Protein 4KOA (pdb70)

Secondary structure (DSSP, 8-state):
--EEEEES--HHIIIIIHHHHHHTT-EEEEEE-SSHHHHHHHHHHTT-SEEES-HHHHHT-TT--EEEE-S-GGGHHHHHHHHHHTT-EEEEPSPS-SSHHHHHHHHHHHHHHT--EEE---GGGSHHHHHHHHHHHTTTTSSEEEEEEEEE-B--SS-SSSSS-S------HIIIIIHHHHHHHHHHHTS-EEEEEEEEEESSSSSS--EEEEEEEEEETTS-EEEEEEESB-SS---EEEEEESS-EEEEES-SSSSS--EEEEEETTEEEEPP-----HHHHHHHHHHHHHTTSS--SSBHHHHHHHHHHHHHHHHHHHHSS-EE-----

B-factor: mean 23.45, std 18.65, range [6.14, 100.0]

Sequence (333 aa):
MIRWGLIGASTTIAREWVIGAIRAAGGEEVVSVMSSSSAERGEAYAAENGIAKAVTSVDDLVGDPDVDAVYISTTNELHHGQALAAIRAGKHVLCEKPLAMNLNNDGCEMMVLKACEAGVVLGTNHHLRNAATHRAMREAIAAGRIGRPIAARVFHAVYLPPHLQGWRLDKPEAGGGVILDDITVHDADTLRFVLNDDPIEAVAISHSAGMGKEGLEDGVMGVLRFRRSGVIAQFHDAFTTKFAETGLEVHGTAGSLIGRNVMTQRRPVGTVVLRNEEGESELPLDHRNLYETAIAAFHSAIGGNNGRPSASGEDGVWSLATGLAVVKAAATGGAVEIETGL

CATH classification: 3.40.50.720 (+1 more: 3.30.360.10)

Solvent-accessible surface area: 15075 Å² total; per-residue (Å²): 174,40,82,0,0,0,0,8,25,20,78,32,0,107,100,46,1,7,43,1,0,84,65,33,31,3,61,3,31,0,0,19,4,94,31,46,135,136,0,106,66,24,7,84,132,22,59,10,104,88,33,18,69,44,29,76,85,0,2,44,19,114,80,1,40,0,0,0,0,15,24,93,39,98,88,2,38,41,19,0,38,15,0,10,185,38,41,30,30,0,6,0,18,27,20,1,1,76,62,45,116,32,0,18,51,0,17,106,83,4,97,140,45,65,19,25,12,0,3,3,2,15,1,23,4,7,6,1,0,59,18,0,74,110,4,21,92,78,44,112,0,27,158,30,82,24,1,95,1,69,18,3,40,98,89,47,98,54,86,106,66,223,196,118,44,126,127,77,96,55,52,1,0,1,46,42,12,1,6,18,2,1,0,1,0,30,26,1,18,111,32,28,0,60,46,0,69,11,144,36,112,41,46,63,153,75,144,170,24,64,40,12,10,4,110,8,57,1,116,1,140,81,47,5,89,0,82,5,48,0,2,16,84,46,120,192,48,110,7,3,0,22,0,40,16,72,62,10,20,0,20,1,75,58,4,4,29,61,124,43,53,10,58,0,9,8,123,50,176,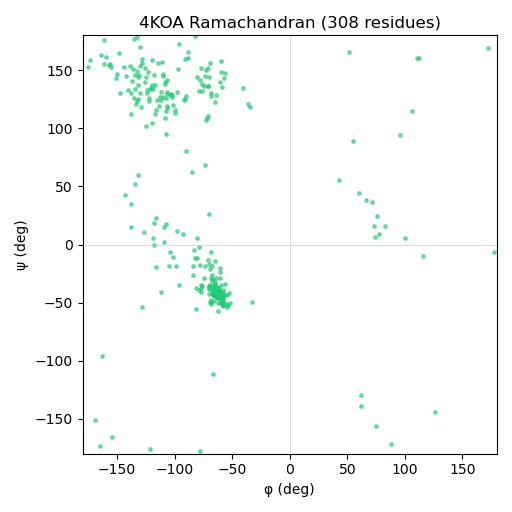161,35,105,67,107,16,129,44,119,75,130,32,1,2,65,18,6,3,48,25,0,22,54,11,44,56,63,108,57,152,11,35,2,8,2,67,18,2,0,32,4,6,4,0,0,56,5,0,49,120,1,22,88,92,69,32,65,19,116,9,117,12,70,113

Foldseek 3Di:
DQEEEEEDLDPCCQVAQQVLCVVLPYYHAEYEDCDPVSQVVSCVVSVHNYYDHDLCCRLQVVRHQAYEYDDAAQCQLVSLVSNLVSLHAYEYEPANHQDQVSLVVSQVSNVVSVHFYFYCLLLLLAQLLVVLLVCVVVCLQPDWAEKEWEAAAADPQADDDPPRDDPRQAEEFLRVPVLSVQLSCCSNNVWAFWKKAKAWDFPPDPDSGHRFKMWIWTQTPVRYIYIYIHGNHDHPDWTWMKIHHPFWIWTWTNRRDQAQDIWIWIQGPVGIDTDDGDTDRSSSSQSNQSVCVRVVHHHGSGGSQSSLRSSQVSVNHVCNNVPVDMDTRDSVD

InterPro domains:
  IPR000683 Gfo/Idh/MocA-like oxidoreductase, N-terminal [PF01408] (2-121)
  IPR036291 NAD(P)-binding domain superfamily [SSF51735] (2-151)
  IPR050984 Gfo/Idh/MocA domain-containing protein [PTHR22604] (2-266)
  IPR055170 GFO/IDH/MocA-like oxidoreductase domain [PF22725] (129-250)

Nearest PDB structures (foldseek):
  4koa-assembly1_A-2  TM=1.003E+00  e=2.540E-76  Sinorhizobium meliloti 1021
  2glx-assembly6_F  TM=9.632E-01  e=2.660E-61  Ensifer adhaerens
  3ezy-assembly1_B  TM=8.419E-01  e=8.986E-30  Thermotoga maritima
  5uib-assembly1_A  TM=8.588E-01  e=1.683E-27  Rhizobium rhizogenes K84
  7d5n-assembly1_A-2  TM=8.167E-01  e=7.844E-22  Azotobacter vinelandii DJ

Structure (mmCIF, N/CA/C/O backbone):
data_4KOA
#
_entry.id   4KOA
#
_cell.length_a   68.895
_cell.length_b   89.672
_cell.length_c   94.487
_cell.angle_alpha   90.00
_cell.angle_beta   90.00
_cell.angle_gamma   90.00
#
_symmetry.space_group_name_H-M   'C 2 2 21'
#
loop_
_entity.id
_entity.type
_entity.pdbx_description
1 polymer '1,5-anhydro-D-fructose reductase'
2 non-polymer 'NADPH DIHYDRO-NICOTINAMIDE-ADENINE-DINUCLEOTIDE PHOSPHATE'
3 water water
#
loop_
_atom_site.group_PDB
_atom_site.id
_atom_site.type_symbol
_atom_site.label_atom_id
_atom_site.label_alt_id
_atom_site.label_comp_id
_atom_site.label_asym_id
_atom_site.label_entity_id
_atom_site.label_seq_id
_atom_site.pdbx_PDB_ins_code
_atom_site.Cartn_x
_atom_site.Cartn_y
_atom_site.Cartn_z
_atom_site.occupancy
_atom_site.B_iso_or_equiv
_atom_site.auth_seq_id
_atom_site.auth_comp_id
_atom_site.auth_asym_id
_atom_site.auth_atom_id
_atom_site.pdbx_PDB_model_num
ATOM 1 N N . MET A 1 1 ? 29.287 35.553 -28.480 1.00 25.63 1 MET A N 1
ATOM 2 C CA . MET A 1 1 ? 29.077 34.613 -27.332 1.00 20.90 1 MET A CA 1
ATOM 3 C C . MET A 1 1 ? 27.567 34.522 -27.008 1.00 17.52 1 MET A C 1
ATOM 4 O O . MET A 1 1 ? 26.831 35.495 -27.139 1.00 14.88 1 MET A O 1
ATOM 9 N N . ILE A 1 2 ? 27.134 33.360 -26.558 1.00 14.03 2 ILE A N 1
ATOM 10 C CA . ILE A 1 2 ? 25.849 33.237 -25.888 1.00 13.60 2 ILE A CA 1
ATOM 11 C C . ILE A 1 2 ? 25.902 33.935 -24.559 1.00 12.66 2 ILE A C 1
ATOM 12 O O . ILE A 1 2 ? 26.773 33.680 -23.750 1.00 11.63 2 ILE A O 1
ATOM 17 N N . ARG A 1 3 ? 24.931 34.820 -24.336 1.00 11.52 3 ARG A N 1
ATOM 18 C CA . ARG A 1 3 ? 24.882 35.696 -23.181 1.00 11.41 3 ARG A CA 1
ATOM 19 C C . ARG A 1 3 ? 23.764 35.250 -22.288 1.00 11.71 3 ARG A C 1
ATOM 20 O O . ARG A 1 3 ? 22.616 35.072 -22.747 1.00 10.86 3 ARG A O 1
ATOM 28 N N . TRP A 1 4 ? 24.101 35.025 -21.031 1.00 11.23 4 TRP A N 1
ATOM 29 C CA . TRP A 1 4 ? 23.157 34.499 -20.055 1.00 11.72 4 TRP A CA 1
ATOM 30 C C . TRP A 1 4 ? 22.731 35.574 -19.079 1.00 12.80 4 TRP A C 1
ATOM 31 O O . TRP A 1 4 ? 23.543 36.392 -18.615 1.00 13.08 4 TRP A O 1
ATOM 42 N N . GLY A 1 5 ? 21.478 35.515 -18.739 1.00 13.24 5 GLY A N 1
ATOM 43 C CA . GLY A 1 5 ? 20.947 36.209 -17.616 1.00 13.67 5 GLY A CA 1
ATOM 44 C C . GLY A 1 5 ? 20.596 35.248 -16.503 1.00 14.53 5 GLY A C 1
ATOM 45 O O . GLY A 1 5 ? 20.035 34.178 -16.726 1.00 14.27 5 GLY A O 1
ATOM 46 N N . LEU A 1 6 ? 20.922 35.658 -15.278 1.00 14.02 6 LEU A N 1
ATOM 47 C CA . LEU A 1 6 ? 20.635 34.853 -14.110 1.00 16.17 6 LEU A CA 1
ATOM 48 C C . LEU A 1 6 ? 19.360 35.297 -13.435 1.00 16.26 6 LEU A C 1
ATOM 49 O O . LEU A 1 6 ? 19.177 36.490 -13.191 1.00 16.42 6 LEU A O 1
ATOM 54 N N . ILE A 1 7 ? 18.474 34.354 -13.121 1.00 15.03 7 ILE A N 1
ATOM 55 C CA . ILE A 1 7 ? 17.356 34.611 -12.271 1.00 14.27 7 ILE A CA 1
ATOM 56 C C . ILE A 1 7 ? 17.693 33.873 -10.950 1.00 14.85 7 ILE A C 1
ATOM 57 O O . ILE A 1 7 ? 17.737 32.649 -10.899 1.00 14.57 7 ILE A O 1
ATOM 62 N N . GLY A 1 8 ? 17.983 34.664 -9.926 1.00 13.90 8 GLY A N 1
ATOM 63 C CA . GLY A 1 8 ? 18.444 34.185 -8.618 1.00 14.91 8 GLY A CA 1
ATOM 64 C C . GLY A 1 8 ? 19.907 34.447 -8.417 1.00 14.65 8 GLY A C 1
ATOM 65 O O . GLY A 1 8 ? 20.726 33.909 -9.101 1.00 14.83 8 GLY A O 1
ATOM 66 N N . ALA A 1 9 ? 20.241 35.297 -7.462 1.00 15.76 9 ALA A N 1
ATOM 67 C CA . ALA A 1 9 ? 21.627 35.592 -7.136 1.00 16.42 9 ALA A CA 1
ATOM 68 C C . ALA A 1 9 ? 22.027 34.582 -6.055 1.00 17.44 9 ALA A C 1
ATOM 69 O O . A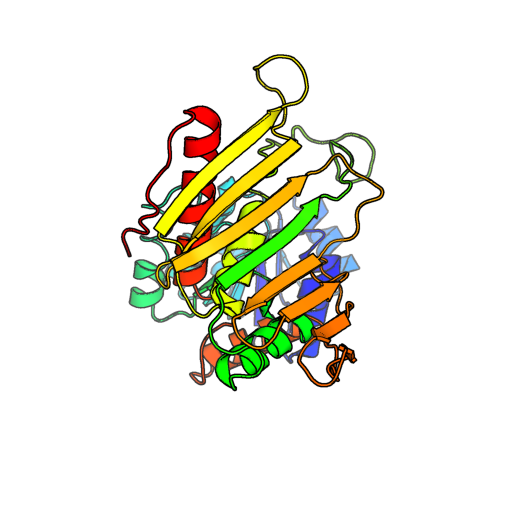LA A 1 9 ? 22.062 34.878 -4.840 1.00 17.46 9 ALA A O 1
ATOM 71 N N . SER A 1 10 ? 22.334 33.394 -6.519 1.00 17.58 10 SER A N 1
ATOM 72 C CA . SER A 1 10 ? 22.413 32.194 -5.670 1.00 17.62 10 SER A CA 1
ATOM 73 C C . SER A 1 10 ? 23.812 31.733 -5.379 1.00 18.67 10 SER A C 1
ATOM 74 O O . SER A 1 10 ? 24.756 32.125 -6.050 1.00 17.00 10 SER A O 1
ATOM 77 N N A THR A 1 11 ? 23.977 30.868 -4.372 0.26 18.60 11 THR A N 1
ATOM 78 N N B THR A 1 11 ? 23.925 30.868 -4.364 0.74 17.64 11 THR A N 1
ATOM 79 C CA A THR A 1 11 ? 25.302 30.300 -4.093 0.26 18.56 11 THR A CA 1
ATOM 80 C CA B THR A 1 11 ? 25.160 30.173 -4.023 0.74 16.72 11 THR A CA 1
ATOM 81 C C A THR A 1 11 ? 25.685 29.248 -5.137 0.26 17.69 11 THR A C 1
ATOM 82 C C B THR A 1 11 ? 25.635 29.283 -5.144 0.74 16.63 11 THR A C 1
ATOM 83 O O A THR A 1 11 ? 26.866 29.099 -5.436 0.26 17.57 11 THR A O 1
ATOM 84 O O B THR A 1 11 ? 26.803 29.266 -5.503 0.74 16.20 11 THR A O 1
ATOM 91 N N . ILE A 1 12 ? 24.724 28.533 -5.729 1.00 16.21 12 ILE A N 1
ATOM 92 C CA . ILE A 1 12 ? 25.099 27.613 -6.784 1.00 16.70 12 ILE A CA 1
ATOM 93 C C . ILE A 1 12 ? 25.605 28.378 -8.049 1.00 15.94 12 ILE A C 1
ATOM 94 O O . ILE A 1 12 ? 26.603 27.960 -8.681 1.00 13.95 12 ILE A O 1
ATOM 99 N N . ALA A 1 13 ? 24.965 29.489 -8.405 1.00 16.21 13 ALA A N 1
ATOM 100 C CA . ALA A 1 13 ? 25.468 30.294 -9.553 1.00 17.17 13 ALA A CA 1
ATOM 101 C C . ALA A 1 13 ? 26.849 30.833 -9.262 1.00 17.14 13 ALA A C 1
ATOM 102 O O . ALA A 1 13 ? 27.693 30.869 -10.141 1.00 16.38 13 ALA A O 1
ATOM 104 N N . ARG A 1 14 ? 27.098 31.269 -8.005 1.00 19.40 14 ARG A N 1
ATOM 105 C CA . ARG A 1 14 ? 28.411 31.776 -7.618 1.00 19.14 14 ARG A CA 1
ATOM 106 C C . ARG A 1 14 ? 29.458 30.685 -7.584 1.00 19.86 14 ARG A C 1
ATOM 107 O O . ARG A 1 14 ? 30.496 30.847 -8.150 1.00 19.54 14 ARG A O 1
ATOM 115 N N . GLU A 1 15 ? 29.178 29.565 -6.923 1.00 19.19 15 GLU A N 1
ATOM 116 C CA . GLU A 1 15 ? 30.150 28.493 -6.743 1.00 19.07 15 GLU A CA 1
ATOM 117 C C . GLU A 1 15 ? 30.451 27.755 -8.027 1.00 18.12 15 GLU A C 1
ATOM 118 O O . GLU A 1 15 ? 31.561 27.326 -8.227 1.00 19.56 15 GLU A O 1
ATOM 124 N N . TRP A 1 16 ? 29.439 27.580 -8.881 1.00 16.07 16 TRP A N 1
ATOM 125 C CA . TRP A 1 16 ? 29.554 26.689 -10.029 1.00 14.19 16 TRP A CA 1
ATOM 126 C C . TRP A 1 16 ? 29.167 27.277 -11.369 1.00 14.48 16 TRP A C 1
ATOM 127 O O . TRP A 1 16 ? 29.898 27.134 -12.343 1.00 14.24 16 TRP A O 1
ATOM 138 N N . VAL A 1 17 ? 27.966 27.832 -11.476 1.00 15.48 17 VAL A N 1
ATOM 139 C CA . VAL A 1 17 ? 27.423 28.074 -12.834 1.00 14.05 17 VAL A CA 1
ATOM 140 C C . VAL A 1 17 ? 27.983 29.266 -13.594 1.00 14.14 17 VAL A C 1
ATOM 141 O O . VAL A 1 17 ? 28.210 29.169 -14.793 1.00 14.30 17 VAL A O 1
ATOM 145 N N . ILE A 1 18 ? 28.201 30.393 -12.926 1.00 15.62 18 ILE A N 1
ATOM 146 C CA . ILE A 1 18 ? 28.906 31.549 -13.578 1.00 16.45 18 ILE A CA 1
ATOM 147 C C . ILE A 1 18 ? 30.234 31.166 -14.218 1.00 16.12 18 ILE A C 1
ATOM 148 O O . ILE A 1 18 ? 30.481 31.486 -15.386 1.00 14.85 18 ILE A O 1
ATOM 153 N N . GLY A 1 19 ? 31.099 30.483 -13.475 1.00 15.86 19 GLY A N 1
ATOM 154 C CA . GLY A 1 19 ? 32.383 30.086 -14.016 1.00 14.83 19 GLY A CA 1
ATOM 155 C C . GLY A 1 19 ? 32.222 29.077 -15.161 1.00 15.42 19 GLY A C 1
ATOM 156 O O . GLY A 1 19 ? 32.925 29.114 -16.151 1.00 15.60 19 GLY A O 1
ATOM 157 N N . ALA A 1 20 ? 31.234 28.192 -15.031 1.00 15.65 20 ALA A N 1
ATOM 158 C CA . ALA A 1 20 ? 30.982 27.208 -16.041 1.00 14.53 20 ALA A CA 1
ATOM 159 C C . ALA A 1 20 ? 30.529 27.843 -17.336 1.00 13.38 20 ALA A C 1
ATOM 160 O O . ALA A 1 20 ? 31.012 27.500 -18.433 1.00 12.76 20 ALA A O 1
ATOM 162 N N . ILE A 1 21 ? 29.638 28.822 -17.232 1.00 13.81 21 ILE A N 1
ATOM 163 C CA . ILE A 1 21 ? 29.188 29.532 -18.415 1.00 13.04 21 ILE A CA 1
ATOM 164 C C . ILE A 1 21 ? 30.381 30.166 -19.143 1.00 14.91 21 ILE A C 1
ATOM 165 O O . ILE A 1 21 ? 30.506 30.007 -20.347 1.00 14.72 21 ILE A O 1
ATOM 170 N N . ARG A 1 22 ? 31.234 30.876 -18.394 1.00 14.91 22 ARG A N 1
ATOM 171 C CA . ARG A 1 22 ? 32.401 31.517 -18.979 1.00 16.85 22 ARG A CA 1
ATOM 172 C C . ARG A 1 22 ? 33.398 30.499 -19.547 1.00 15.57 22 ARG A C 1
ATOM 173 O O . ARG A 1 22 ? 33.920 30.719 -20.643 1.00 15.60 22 ARG A O 1
ATOM 181 N N . ALA A 1 23 ? 33.621 29.384 -18.822 1.00 16.86 23 ALA A N 1
ATOM 182 C CA . ALA A 1 23 ? 34.533 28.332 -19.306 1.00 16.39 23 ALA A CA 1
ATOM 183 C C . ALA A 1 23 ? 34.058 27.785 -20.630 1.00 16.05 23 ALA A C 1
ATOM 184 O O . ALA A 1 23 ? 34.879 27.445 -21.501 1.00 15.24 23 ALA A O 1
ATOM 186 N N . ALA A 1 24 ? 32.737 27.706 -20.812 1.00 16.86 24 ALA A N 1
ATOM 187 C CA . ALA A 1 24 ? 32.161 27.086 -22.026 1.00 15.77 24 ALA A CA 1
ATOM 188 C C . ALA A 1 24 ? 31.897 28.125 -23.106 1.00 17.20 24 ALA A C 1
ATOM 189 O O . ALA A 1 24 ? 31.203 27.854 -24.106 1.00 16.43 24 ALA A O 1
ATOM 191 N N . GLY A 1 25 ? 32.384 29.349 -22.882 1.00 17.35 25 GLY A N 1
ATOM 192 C CA . GLY A 1 25 ? 32.478 30.311 -23.974 1.00 17.20 25 GLY A CA 1
ATOM 193 C C . GLY A 1 25 ? 31.364 31.309 -23.989 1.00 18.50 25 GLY A C 1
ATOM 194 O O . GLY A 1 25 ? 31.269 32.105 -24.916 1.00 17.90 25 GLY A O 1
ATOM 195 N N . GLY A 1 26 ? 30.511 31.273 -22.955 1.00 17.05 26 GLY A N 1
ATOM 196 C CA . GLY A 1 26 ? 29.405 32.205 -22.867 1.00 16.01 26 GLY A CA 1
ATOM 197 C C . GLY A 1 26 ? 29.815 33.339 -21.959 1.00 15.18 26 GLY A C 1
ATOM 198 O O . GLY A 1 26 ? 30.950 33.415 -21.552 1.00 15.03 26 GLY A O 1
ATOM 199 N N A GLU A 1 27 ? 28.877 34.191 -21.610 0.57 14.31 27 GLU A N 1
ATOM 200 N N B GLU A 1 27 ? 28.832 34.168 -21.635 0.43 14.74 27 GLU A N 1
ATOM 201 C CA A GLU A 1 27 ? 29.132 35.325 -20.734 0.57 14.60 27 GLU A CA 1
ATOM 202 C CA B GLU A 1 27 ? 28.954 35.428 -20.904 0.43 15.11 27 GLU A CA 1
ATOM 203 C C A GLU A 1 27 ? 27.850 35.564 -19.976 0.57 15.11 27 GLU A C 1
ATOM 204 C C B GLU A 1 27 ? 27.808 35.406 -19.909 0.43 15.37 27 GLU A C 1
ATOM 205 O O A GLU A 1 27 ? 26.761 35.341 -20.500 0.57 13.78 27 GLU A O 1
ATOM 206 O O B GLU A 1 27 ? 26.755 34.819 -20.194 0.43 14.16 27 GLU A O 1
ATOM 217 N N . VAL A 1 28 ? 27.986 36.016 -18.746 1.00 16.43 28 VAL A N 1
ATOM 218 C CA . VAL A 1 28 ? 26.868 36.292 -17.881 1.00 15.12 28 VAL A CA 1
ATOM 219 C C . VAL A 1 28 ? 26.755 37.796 -17.844 1.00 15.19 28 VAL A C 1
ATOM 220 O O . VAL A 1 28 ? 27.651 38.482 -17.321 1.00 14.94 28 VAL A O 1
ATOM 224 N N . VAL A 1 29 ? 25.661 38.314 -18.372 1.00 14.74 29 VAL A N 1
ATOM 225 C CA . VAL A 1 29 ? 25.541 39.754 -18.619 1.00 14.90 29 VAL A CA 1
ATOM 226 C C . VAL A 1 29 ? 24.651 40.467 -17.631 1.00 14.57 29 VAL A C 1
ATOM 227 O O . VAL A 1 29 ? 24.739 41.699 -17.466 1.00 14.93 29 VAL A O 1
ATOM 231 N N . SER A 1 30 ? 23.811 39.721 -16.925 1.00 14.38 30 SER A N 1
ATOM 232 C CA . SER A 1 30 ? 22.863 40.332 -16.022 1.00 14.70 30 SER A CA 1
ATOM 233 C C . SER A 1 30 ? 22.444 39.331 -14.967 1.00 15.98 30 SER A C 1
ATOM 234 O O . SER A 1 30 ? 22.482 38.107 -15.181 1.00 14.41 30 SER A O 1
ATOM 237 N N . VAL A 1 31 ? 22.032 39.874 -13.828 1.00 16.29 31 VAL A N 1
ATOM 238 C CA . VAL A 1 31 ? 21.479 39.062 -12.701 1.00 15.81 31 VAL A CA 1
ATOM 239 C C . VAL A 1 31 ? 20.280 39.757 -12.127 1.00 16.36 31 VAL A C 1
ATOM 240 O O . VAL A 1 31 ? 20.311 40.991 -11.839 1.00 16.28 31 VAL A O 1
ATOM 244 N N . MET A 1 32 ? 19.210 38.986 -11.986 1.00 16.49 32 MET A N 1
ATOM 245 C CA . MET A 1 32 ? 17.986 39.414 -11.325 1.00 18.27 32 MET A CA 1
ATOM 246 C C . MET A 1 32 ? 17.917 38.823 -9.907 1.00 21.35 32 MET A C 1
ATOM 247 O O . MET A 1 32 ? 18.157 37.610 -9.658 1.00 17.35 32 MET A O 1
ATOM 252 N N . SER A 1 33 ? 17.679 39.740 -8.961 1.00 22.48 33 SER A N 1
ATOM 253 C CA . SER A 1 33 ? 17.499 39.427 -7.554 1.00 22.97 33 SER A CA 1
ATOM 254 C C . SER A 1 33 ? 16.296 40.196 -7.115 1.00 25.49 33 SER A C 1
ATOM 255 O O . SER A 1 33 ? 16.084 41.322 -7.605 1.00 23.35 33 SER A O 1
ATOM 258 N N A SER A 1 34 ? 15.468 39.623 -6.225 0.60 26.42 34 SER A N 1
ATOM 259 N N B SER A 1 34 ? 15.514 39.623 -6.197 0.40 26.50 34 SER A N 1
ATOM 260 C CA A SER A 1 34 ? 14.327 40.359 -5.661 0.60 28.31 34 SER A CA 1
ATOM 261 C CA B SER A 1 34 ? 14.354 40.308 -5.655 0.40 28.29 34 SER A CA 1
ATOM 262 C C A SER A 1 34 ? 14.797 41.592 -4.899 0.60 28.64 34 SER A C 1
ATOM 263 C C B SER A 1 34 ? 14.758 41.498 -4.789 0.40 28.53 34 SER A C 1
ATOM 264 O O A SER A 1 34 ? 14.039 42.538 -4.724 0.60 31.84 34 SER A O 1
ATOM 265 O O B SER A 1 34 ? 13.906 42.301 -4.421 0.40 29.96 34 SER A O 1
ATOM 270 N N . SER A 1 35 ? 16.038 41.592 -4.439 1.00 28.15 35 SER A N 1
ATOM 271 C CA . SER A 1 35 ? 16.570 42.741 -3.704 1.00 31.48 35 SER A CA 1
ATOM 272 C C . SER A 1 35 ? 17.578 43.545 -4.539 1.00 29.60 35 SER A C 1
ATOM 273 O O . SER A 1 35 ? 18.559 42.997 -5.016 1.00 26.18 35 SER A O 1
ATOM 276 N N . ALA A 1 36 ? 17.376 44.855 -4.672 1.00 29.48 36 ALA A N 1
ATOM 277 C CA . ALA A 1 36 ? 18.328 45.703 -5.389 1.00 28.62 36 ALA A CA 1
ATOM 278 C C . ALA A 1 36 ? 19.694 45.660 -4.804 1.00 30.99 36 ALA A C 1
ATOM 279 O O . ALA A 1 36 ? 20.692 45.601 -5.527 1.00 27.71 36 ALA A O 1
ATOM 281 N N . GLU A 1 37 ? 19.767 45.703 -3.474 1.00 29.51 37 GLU A N 1
ATOM 282 C CA . GLU A 1 37 ? 21.058 45.743 -2.810 1.00 30.82 37 GLU A CA 1
ATOM 283 C C . GLU A 1 37 ? 21.810 44.439 -2.984 1.00 27.40 37 GLU A C 1
ATOM 284 O O . GLU A 1 37 ? 22.997 44.429 -3.288 1.00 25.76 37 GLU A O 1
ATOM 290 N N . ARG A 1 38 ? 21.132 43.323 -2.739 1.00 27.93 38 ARG A N 1
ATOM 291 C CA . ARG A 1 38 ? 21.765 42.011 -2.916 1.00 29.19 38 ARG A CA 1
ATOM 292 C C . ARG A 1 38 ? 22.246 41.839 -4.379 1.00 24.39 38 ARG A C 1
ATOM 293 O O . ARG A 1 38 ? 23.395 41.460 -4.628 1.00 24.51 38 ARG A O 1
ATOM 301 N N . GLY A 1 39 ? 21.369 42.129 -5.327 1.00 25.79 39 GLY A N 1
ATOM 302 C CA . GLY A 1 39 ? 21.734 41.996 -6.780 1.00 26.64 39 GLY A CA 1
ATOM 303 C C . GLY A 1 39 ? 22.929 42.831 -7.218 1.00 26.41 39 GLY A C 1
ATOM 304 O O . GLY A 1 39 ? 23.856 42.332 -7.868 1.00 25.08 39 GLY A O 1
ATOM 305 N N . GLU A 1 40 ? 22.966 44.122 -6.828 1.00 29.38 40 GLU A N 1
ATOM 306 C CA . GLU A 1 40 ? 24.179 44.941 -7.080 1.00 26.60 40 GLU A CA 1
ATOM 307 C C . GLU A 1 40 ? 25.444 44.399 -6.451 1.00 25.48 40 GLU A C 1
ATOM 308 O O . GLU A 1 40 ? 26.469 44.293 -7.108 1.00 26.61 40 GLU A O 1
ATOM 314 N N . ALA A 1 41 ? 25.413 44.079 -5.160 1.00 24.84 41 ALA A N 1
ATOM 315 C CA . ALA A 1 41 ? 26.571 43.539 -4.492 1.00 24.72 41 ALA A CA 1
ATOM 316 C C . ALA A 1 41 ? 27.025 42.251 -5.179 1.00 21.49 41 ALA A C 1
ATOM 317 O O . ALA A 1 41 ? 28.221 41.989 -5.404 1.00 19.42 41 ALA A O 1
ATOM 319 N N . TYR A 1 42 ? 26.046 41.418 -5.511 1.00 21.99 42 TYR A N 1
ATOM 320 C CA . TYR A 1 42 ? 26.365 40.125 -6.181 1.00 22.04 42 TYR A CA 1
ATOM 321 C C . TYR A 1 42 ? 26.937 40.353 -7.550 1.00 20.17 42 TYR A C 1
ATOM 322 O O . TYR A 1 42 ? 27.947 39.735 -7.928 1.00 23.33 42 TYR A O 1
ATOM 331 N N . ALA A 1 43 ? 26.343 41.277 -8.297 1.00 23.58 43 ALA A N 1
ATOM 332 C CA . ALA A 1 43 ? 26.920 41.635 -9.617 1.00 23.22 43 ALA A CA 1
ATOM 333 C C . ALA A 1 43 ? 28.390 42.105 -9.513 1.00 24.99 43 ALA A C 1
ATOM 334 O O . ALA A 1 43 ? 29.281 41.578 -10.217 1.00 22.54 43 ALA A O 1
ATOM 336 N N . ALA A 1 44 ? 28.660 43.062 -8.610 1.00 25.83 44 ALA A N 1
ATOM 337 C CA . ALA A 1 44 ? 30.068 43.510 -8.409 1.00 25.41 44 ALA A CA 1
ATOM 338 C C . ALA A 1 44 ? 30.927 42.348 -7.990 1.00 23.15 44 ALA A C 1
ATOM 339 O O . ALA A 1 44 ? 31.974 42.172 -8.514 1.00 25.07 44 ALA A O 1
ATOM 341 N N . GLU A 1 45 ? 30.500 41.505 -7.062 1.00 25.76 45 GLU A N 1
ATOM 342 C CA . GLU A 1 45 ? 31.439 40.472 -6.575 1.00 27.82 45 GLU A CA 1
ATOM 343 C C . GLU A 1 45 ? 31.765 39.426 -7.654 1.00 24.98 45 GLU A C 1
ATOM 344 O O . GLU A 1 45 ? 32.850 38.882 -7.707 1.00 28.59 45 GLU A O 1
ATOM 350 N N . ASN A 1 46 ? 30.836 39.192 -8.555 1.00 27.17 46 ASN A N 1
ATOM 351 C CA . ASN A 1 46 ? 31.001 38.124 -9.556 1.00 24.58 46 ASN A CA 1
ATOM 352 C C . ASN A 1 46 ? 31.242 38.618 -10.977 1.00 24.70 46 ASN A C 1
ATOM 353 O O . ASN A 1 46 ? 31.104 37.841 -11.955 1.00 22.95 46 ASN A O 1
ATOM 358 N N . GLY A 1 47 ? 31.584 39.896 -11.099 1.00 24.17 47 GLY A N 1
ATOM 359 C CA . GLY A 1 47 ? 31.991 40.462 -12.394 1.00 22.80 47 GLY A CA 1
ATOM 360 C C . GLY A 1 47 ? 30.859 40.498 -13.423 1.00 21.26 47 GLY A C 1
ATOM 361 O O . GLY A 1 47 ? 31.081 40.254 -14.588 1.00 19.12 47 GLY A O 1
ATOM 362 N N . ILE A 1 48 ? 29.651 40.795 -13.000 1.00 20.54 48 ILE A N 1
ATOM 363 C CA . ILE A 1 48 ? 28.473 40.835 -13.920 1.00 20.03 48 ILE A CA 1
ATOM 364 C C . ILE A 1 48 ? 28.107 42.302 -14.145 1.00 22.25 48 ILE A C 1
ATOM 365 O O . ILE A 1 48 ? 27.970 43.058 -13.154 1.00 20.55 48 ILE A O 1
ATOM 370 N N . ALA A 1 49 ? 27.931 42.694 -15.413 1.00 22.00 49 ALA A N 1
ATOM 371 C CA . ALA A 1 49 ? 27.783 44.122 -15.762 1.00 22.54 49 ALA A CA 1
ATOM 372 C C . ALA A 1 49 ? 26.504 44.764 -15.219 1.00 23.64 49 ALA A C 1
ATOM 373 O O . ALA A 1 49 ? 26.459 45.967 -14.928 1.00 20.97 49 ALA A O 1
ATOM 375 N N . LYS A 1 50 ? 25.449 43.972 -15.069 1.00 21.74 50 LYS A N 1
ATOM 376 C CA . LYS A 1 50 ? 24.164 44.518 -14.731 1.00 22.67 50 LYS A CA 1
ATOM 377 C C . LYS A 1 50 ? 23.378 43.749 -13.673 1.00 23.58 50 LYS A C 1
ATOM 378 O O . LYS A 1 50 ? 23.376 42.521 -13.689 1.00 18.89 50 LYS A O 1
ATOM 384 N N . ALA A 1 51 ? 22.699 44.485 -12.771 1.00 21.30 51 ALA A N 1
ATOM 385 C CA . ALA A 1 51 ? 21.789 43.882 -11.830 1.00 22.75 51 ALA A CA 1
ATOM 386 C C . ALA A 1 51 ? 20.415 44.473 -12.075 1.00 23.22 51 ALA A C 1
ATOM 387 O O . ALA A 1 51 ? 20.288 45.676 -12.317 1.00 25.07 51 ALA A O 1
ATOM 389 N N . VAL A 1 52 ? 19.383 43.628 -12.053 1.00 21.89 52 VAL A N 1
ATOM 390 C CA . VAL A 1 52 ? 18.010 44.077 -12.073 1.00 20.37 52 VAL A CA 1
ATOM 391 C C . VAL A 1 52 ? 17.157 43.445 -10.988 1.00 20.99 52 VAL A C 1
ATOM 392 O O . VAL A 1 52 ? 17.560 42.514 -10.308 1.00 18.70 52 VAL A O 1
ATOM 396 N N . THR A 1 53 ? 15.957 43.964 -10.812 1.00 24.17 53 THR A N 1
ATOM 397 C CA . THR A 1 53 ? 15.085 43.464 -9.761 1.00 27.22 53 THR A CA 1
ATOM 398 C C . THR A 1 53 ? 13.727 43.063 -10.274 1.00 27.75 53 THR A C 1
ATOM 399 O O . THR A 1 53 ? 12.842 42.798 -9.459 1.00 27.68 53 THR A O 1
ATOM 403 N N . SER A 1 54 ? 13.556 42.991 -11.603 1.00 23.14 54 SER A N 1
ATOM 404 C CA . SER A 1 54 ? 12.371 42.388 -12.152 1.00 21.10 54 SER A CA 1
ATOM 405 C C . SER A 1 54 ? 12.726 41.260 -13.129 1.00 23.16 54 SER A C 1
ATOM 406 O O . SER A 1 54 ? 13.684 41.349 -13.878 1.00 19.53 54 SER A O 1
ATOM 409 N N . VAL A 1 55 ? 11.918 40.208 -13.131 1.00 21.59 55 VAL A N 1
ATOM 410 C CA . VAL A 1 55 ? 12.094 39.076 -14.029 1.00 21.07 55 VAL A CA 1
ATOM 411 C C . VAL A 1 55 ? 11.957 39.564 -15.441 1.00 23.07 55 VAL A C 1
ATOM 412 O O . VAL A 1 55 ? 12.742 39.199 -16.286 1.00 19.69 55 VAL A O 1
ATOM 416 N N . ASP A 1 56 ? 10.986 40.440 -15.700 1.00 25.15 56 ASP A N 1
ATOM 417 C CA . ASP A 1 56 ? 10.838 40.926 -17.065 1.00 27.90 56 ASP A CA 1
ATOM 418 C C . ASP A 1 56 ? 12.013 41.754 -17.581 1.00 25.83 56 ASP A C 1
ATOM 419 O O . ASP A 1 56 ? 12.311 41.694 -18.746 1.00 28.05 56 ASP A O 1
ATOM 424 N N . ASP A 1 57 ? 12.681 42.527 -16.739 1.00 25.54 57 ASP A N 1
ATOM 425 C CA . ASP A 1 57 ? 13.879 43.221 -17.158 1.00 25.81 57 ASP A CA 1
ATOM 426 C C . ASP A 1 57 ? 15.039 42.265 -17.415 1.00 23.91 57 ASP A C 1
ATOM 427 O O . ASP A 1 57 ? 16.005 42.642 -18.070 1.00 24.33 57 ASP A O 1
ATOM 432 N N . LEU A 1 58 ? 14.983 41.071 -16.841 1.00 18.61 58 LEU A N 1
ATOM 433 C CA . LEU A 1 58 ? 15.989 40.073 -17.122 1.00 16.77 58 LEU A CA 1
ATOM 434 C C . LEU A 1 58 ? 15.701 39.343 -18.418 1.00 15.83 58 LEU A C 1
ATOM 435 O O . LEU A 1 58 ? 16.539 39.354 -19.328 1.00 15.88 58 LEU A O 1
ATOM 440 N N . VAL A 1 59 ? 14.512 38.757 -18.540 1.00 15.57 59 VAL A N 1
ATOM 441 C CA . VAL A 1 59 ? 14.233 37.910 -19.654 1.00 14.88 59 VAL A CA 1
ATOM 442 C C . VAL A 1 59 ? 14.017 38.750 -20.911 1.00 16.08 59 VAL A C 1
ATOM 443 O O . VAL A 1 59 ? 14.273 38.285 -21.984 1.00 14.53 59 VAL A O 1
ATOM 447 N N . GLY A 1 60 ? 13.524 39.991 -20.737 1.00 16.22 60 GLY A N 1
ATOM 448 C CA . GLY A 1 60 ? 13.253 40.925 -21.845 1.00 15.91 60 GLY A CA 1
ATOM 449 C C . GLY A 1 60 ? 14.445 41.712 -22.328 1.00 15.40 60 GLY A C 1
ATOM 450 O O . GLY A 1 60 ? 14.364 42.423 -23.347 1.00 17.53 60 GLY A O 1
ATOM 451 N N . ASP A 1 61 ? 15.563 41.577 -21.670 1.00 13.81 61 ASP A N 1
ATOM 452 C CA . ASP A 1 61 ? 16.776 42.331 -22.084 1.00 12.91 61 ASP A CA 1
ATOM 453 C C . ASP A 1 61 ? 17.150 41.790 -23.469 1.00 11.90 61 ASP A C 1
ATOM 454 O O . ASP A 1 61 ? 17.326 40.600 -23.632 1.00 9.74 61 ASP A O 1
ATOM 459 N N . PRO A 1 62 ? 17.228 42.672 -24.504 1.00 13.10 62 PRO A N 1
ATOM 460 C CA . PRO A 1 62 ? 17.604 42.166 -25.815 1.00 13.75 62 PRO A CA 1
ATOM 461 C C . PRO A 1 62 ? 18.968 41.521 -25.859 1.00 14.99 62 PRO A C 1
ATOM 462 O O . PRO A 1 62 ? 19.253 40.739 -26.776 1.00 16.31 62 PRO A O 1
ATOM 466 N N . ASP A 1 63 ? 19.839 41.809 -24.907 1.00 14.90 63 ASP A N 1
ATOM 467 C CA . ASP A 1 63 ? 21.158 41.213 -25.018 1.00 16.58 63 ASP A CA 1
ATOM 468 C C . ASP A 1 63 ? 21.320 39.939 -24.143 1.00 16.77 63 ASP A C 1
ATOM 469 O O . ASP A 1 63 ? 22.417 39.461 -23.974 1.00 17.04 63 ASP A O 1
ATOM 474 N N . VAL A 1 64 ? 20.211 39.406 -23.610 1.00 15.79 64 VAL A N 1
ATOM 475 C CA . VAL A 1 64 ? 20.250 38.060 -22.983 1.00 15.25 64 VAL A CA 1
ATOM 476 C C . VAL A 1 64 ? 19.649 37.027 -23.924 1.00 13.56 64 VAL A C 1
ATOM 477 O O . VAL A 1 64 ? 18.569 37.220 -24.456 1.00 13.19 64 VAL A O 1
ATOM 481 N N . ASP A 1 65 ? 20.421 35.966 -24.163 1.00 12.15 65 ASP A N 1
ATOM 482 C CA . ASP A 1 65 ? 20.063 34.883 -25.097 1.00 12.30 65 ASP A CA 1
ATOM 483 C C . ASP A 1 65 ? 19.417 33.709 -24.357 1.00 12.34 65 ASP A C 1
ATOM 484 O O . ASP A 1 65 ? 18.521 33.031 -24.893 1.00 10.74 65 ASP A O 1
ATOM 489 N N . ALA A 1 66 ? 19.901 33.487 -23.131 1.00 11.71 66 ALA A N 1
ATOM 490 C CA . ALA A 1 66 ? 19.537 32.321 -22.317 1.00 11.15 66 ALA A CA 1
ATOM 491 C C . ALA A 1 66 ? 19.453 32.728 -20.838 1.00 11.49 66 ALA A C 1
ATOM 492 O O . ALA A 1 66 ? 20.116 33.709 -20.370 1.00 11.19 66 ALA A O 1
ATOM 494 N N . VAL A 1 67 ? 18.628 31.998 -20.104 1.00 11.70 67 VAL A N 1
ATOM 495 C CA . VAL A 1 67 ? 18.371 32.270 -18.725 1.00 12.85 67 VAL A CA 1
ATOM 496 C C . VAL A 1 67 ? 18.670 31.065 -17.817 1.00 12.81 67 VAL A C 1
ATOM 497 O O . VAL A 1 67 ? 18.258 29.946 -18.098 1.00 14.27 67 VAL A O 1
ATOM 501 N N . TYR A 1 68 ? 19.386 31.293 -16.715 1.00 12.86 68 TYR A N 1
ATOM 502 C CA . TYR A 1 68 ? 19.631 30.219 -15.737 1.00 11.70 68 TYR A CA 1
ATOM 503 C C . TYR A 1 68 ? 18.875 30.581 -14.444 1.00 11.85 68 TYR A C 1
ATOM 504 O O . TYR A 1 68 ? 19.054 31.671 -13.899 1.00 11.40 68 TYR A O 1
ATOM 513 N N . ILE A 1 69 ? 18.053 29.651 -13.974 1.00 12.15 69 ILE A N 1
ATOM 514 C CA . ILE A 1 69 ? 17.109 29.905 -12.887 1.00 13.19 69 ILE A CA 1
ATOM 515 C C . ILE A 1 69 ? 17.580 29.059 -11.740 1.00 14.06 69 ILE A C 1
ATOM 516 O O . ILE A 1 69 ? 17.657 27.820 -11.864 1.00 11.65 69 ILE A O 1
ATOM 521 N N . SER A 1 70 ? 17.921 29.729 -10.636 1.00 14.50 70 SER A N 1
ATOM 522 C CA . SER A 1 70 ? 18.270 29.036 -9.396 1.00 14.34 70 SER A CA 1
ATOM 523 C C . SER A 1 70 ? 17.662 29.680 -8.122 1.00 16.52 70 SER A C 1
ATOM 524 O O . SER A 1 70 ? 18.266 29.645 -7.050 1.00 15.84 70 SER A O 1
ATOM 527 N N . THR A 1 71 ? 16.452 30.219 -8.255 1.00 16.80 71 THR A N 1
ATOM 528 C CA . THR A 1 71 ? 15.711 30.821 -7.171 1.00 17.65 71 THR A CA 1
ATOM 529 C C . THR A 1 71 ? 15.084 29.744 -6.285 1.00 19.22 71 THR A C 1
ATOM 530 O O . THR A 1 71 ? 15.256 28.549 -6.537 1.00 16.31 71 THR A O 1
ATOM 534 N N . THR A 1 72 ? 14.323 30.157 -5.270 1.00 20.38 72 THR A N 1
ATOM 535 C CA . THR A 1 72 ? 13.636 29.189 -4.428 1.00 21.38 72 THR A CA 1
ATOM 536 C C . THR A 1 72 ? 12.679 28.359 -5.304 1.00 21.59 72 THR A C 1
ATOM 537 O O . THR A 1 72 ? 12.158 28.841 -6.330 1.00 20.35 72 THR A O 1
ATOM 541 N N . ASN A 1 73 ? 12.486 27.101 -4.922 1.00 20.16 73 ASN A N 1
ATOM 542 C CA . ASN A 1 73 ? 11.818 26.129 -5.787 1.00 20.16 73 ASN A CA 1
ATOM 543 C C . ASN A 1 73 ? 10.477 26.548 -6.335 1.00 18.35 73 ASN A C 1
ATOM 544 O O . ASN A 1 73 ? 10.176 26.301 -7.519 1.00 15.85 73 ASN A O 1
ATOM 549 N N . GLU A 1 74 ? 9.669 27.171 -5.490 1.00 16.57 74 GLU A N 1
ATOM 550 C CA . GLU A 1 74 ? 8.318 27.536 -5.879 1.00 18.59 74 GLU A CA 1
ATOM 551 C C . GLU A 1 74 ? 8.289 28.610 -6.957 1.00 16.52 74 GLU A C 1
ATOM 552 O O . GLU A 1 74 ? 7.286 28.714 -7.622 1.00 15.77 74 GLU A O 1
ATOM 558 N N . LEU A 1 75 ? 9.389 29.350 -7.162 1.00 16.03 75 LEU A N 1
ATOM 559 C CA . LEU A 1 75 ? 9.461 30.428 -8.213 1.00 17.73 75 LEU A CA 1
ATOM 560 C C . LEU A 1 75 ? 9.809 29.890 -9.629 1.00 16.49 75 LEU A C 1
ATOM 561 O O . LEU A 1 75 ? 9.545 30.559 -10.628 1.00 16.06 75 LEU A O 1
ATOM 566 N N . HIS A 1 76 ? 10.361 28.679 -9.718 1.00 16.62 76 HIS A N 1
ATOM 567 C CA . HIS A 1 76 ? 10.882 28.135 -10.991 1.00 14.30 76 HIS A CA 1
ATOM 568 C C . HIS A 1 76 ? 9.899 28.134 -12.152 1.00 13.58 76 HIS A C 1
ATOM 569 O O . HIS A 1 76 ? 10.215 28.630 -13.226 1.00 12.85 76 HIS A O 1
ATOM 576 N N . HIS A 1 77 ? 8.723 27.556 -11.959 1.00 13.46 77 HIS A N 1
ATOM 577 C CA . HIS A 1 77 ? 7.784 27.357 -12.996 1.00 13.86 77 HIS A CA 1
ATOM 578 C C . HIS A 1 77 ? 7.416 28.696 -13.651 1.00 15.86 77 HIS A C 1
ATOM 579 O O . HIS A 1 77 ? 7.446 28.826 -14.868 1.00 15.73 77 HIS A O 1
ATOM 586 N N . GLY A 1 78 ? 7.016 29.665 -12.841 1.00 16.01 78 GLY A N 1
ATOM 587 C CA . GLY A 1 78 ? 6.568 30.954 -13.396 1.00 16.61 78 GLY A CA 1
ATOM 588 C C . GLY A 1 78 ? 7.685 31.787 -14.021 1.00 14.98 78 GLY A C 1
ATOM 589 O O . GLY A 1 78 ? 7.488 32.467 -15.014 1.00 13.56 78 GLY A O 1
ATOM 590 N N . GLN A 1 79 ? 8.879 31.726 -13.455 1.00 14.61 79 GLN A N 1
ATOM 591 C CA . GLN A 1 79 ? 10.011 32.451 -14.032 1.00 14.78 79 GLN A CA 1
ATOM 592 C C . GLN A 1 79 ? 10.427 31.795 -15.369 1.00 14.44 79 GLN A C 1
ATOM 593 O O . GLN A 1 79 ? 10.795 32.465 -16.299 1.00 12.20 79 GLN A O 1
ATOM 599 N N . ALA A 1 80 ? 10.369 30.466 -15.443 1.00 15.54 80 ALA A N 1
ATOM 600 C CA . ALA A 1 80 ? 10.656 29.761 -16.711 1.00 15.25 80 ALA A CA 1
ATOM 601 C C . ALA A 1 80 ? 9.620 30.138 -17.775 1.00 14.84 80 ALA A C 1
ATOM 602 O O . ALA A 1 80 ? 9.968 30.377 -18.937 1.00 12.93 80 ALA A O 1
ATOM 604 N N . LEU A 1 81 ? 8.352 30.203 -17.367 1.00 13.00 81 LEU A N 1
ATOM 605 C CA . LEU A 1 81 ? 7.314 30.637 -18.316 1.00 13.32 81 LEU A CA 1
ATOM 606 C C . LEU A 1 81 ? 7.541 32.064 -18.856 1.00 13.17 81 LEU A C 1
ATOM 607 O O . LEU A 1 81 ? 7.310 32.341 -20.044 1.00 14.20 81 LEU A O 1
ATOM 612 N N . ALA A 1 82 ? 7.974 32.973 -18.005 1.00 13.15 82 ALA A N 1
ATOM 613 C CA . ALA A 1 82 ? 8.288 34.316 -18.458 1.00 13.58 82 ALA A CA 1
ATOM 614 C C . ALA A 1 82 ? 9.422 34.338 -19.504 1.00 14.31 82 ALA A C 1
ATOM 615 O O . ALA A 1 82 ? 9.322 35.021 -20.516 1.00 14.09 82 ALA A O 1
ATOM 617 N N . ALA A 1 83 ? 10.496 33.597 -19.228 1.00 14.10 83 ALA A N 1
ATOM 618 C CA . ALA A 1 83 ? 11.645 33.454 -20.157 1.00 13.39 83 ALA A CA 1
ATOM 619 C C . ALA A 1 83 ? 11.212 32.892 -21.515 1.00 14.15 83 ALA A C 1
ATOM 620 O O . ALA A 1 83 ? 11.586 33.393 -22.599 1.00 12.98 83 ALA A O 1
ATOM 622 N N . ILE A 1 84 ? 10.333 31.905 -21.453 1.00 13.43 84 ILE A N 1
ATOM 623 C CA . ILE A 1 84 ? 9.872 31.211 -22.637 1.00 13.78 84 ILE A CA 1
ATOM 624 C C . ILE A 1 84 ? 8.985 32.149 -23.460 1.00 14.45 84 ILE A C 1
ATOM 625 O O . ILE A 1 84 ? 9.068 32.143 -24.670 1.00 14.86 84 ILE A O 1
ATOM 630 N N . ARG A 1 85 ? 8.219 32.989 -22.773 1.00 15.12 85 ARG A N 1
ATOM 631 C CA . ARG A 1 85 ? 7.306 33.968 -23.406 1.00 16.70 85 ARG A CA 1
ATOM 632 C C . ARG A 1 85 ? 8.160 35.038 -24.131 1.00 16.35 85 ARG A C 1
ATOM 633 O O . ARG A 1 85 ? 7.753 35.557 -25.148 1.00 15.16 85 ARG A O 1
ATOM 641 N N . ALA A 1 86 ? 9.303 35.358 -23.527 1.00 16.63 86 ALA A N 1
ATOM 642 C CA . ALA A 1 86 ? 10.331 36.291 -24.095 1.00 15.60 86 ALA A CA 1
ATOM 643 C C . ALA A 1 86 ? 11.188 35.642 -25.152 1.00 14.60 86 ALA A C 1
ATOM 644 O O . ALA A 1 86 ? 12.011 36.319 -25.772 1.00 16.40 86 ALA A O 1
ATOM 646 N N . GLY A 1 87 ? 10.957 34.366 -25.398 1.00 13.42 87 GLY A N 1
ATOM 647 C CA . GLY A 1 87 ? 11.620 33.613 -26.461 1.00 13.36 87 GLY A CA 1
ATOM 648 C C . GLY A 1 87 ? 13.078 33.368 -26.090 1.00 12.45 87 GLY A C 1
ATOM 649 O O . GLY A 1 87 ? 13.951 33.384 -26.956 1.00 11.58 87 GLY A O 1
ATOM 650 N N . LYS A 1 88 ? 13.342 33.135 -24.803 1.00 12.16 88 LYS A N 1
ATOM 651 C CA . LYS A 1 88 ? 14.711 32.821 -24.334 1.00 11.35 88 LYS A CA 1
ATOM 652 C C . LYS A 1 88 ? 14.818 31.366 -23.888 1.00 12.39 88 LYS A C 1
ATOM 653 O O . LYS A 1 88 ? 13.875 30.797 -23.350 1.00 12.78 88 LYS A O 1
ATOM 659 N N . HIS A 1 89 ? 15.997 30.789 -24.101 1.00 12.50 89 HIS A N 1
ATOM 660 C CA . HIS A 1 89 ? 16.310 29.413 -23.713 1.00 12.02 89 HIS A CA 1
ATOM 661 C C . HIS A 1 89 ? 16.405 29.438 -22.203 1.00 11.46 89 HIS A C 1
ATOM 662 O O . HIS A 1 89 ? 16.836 30.448 -21.592 1.00 11.39 89 HIS A O 1
ATOM 669 N N . VAL A 1 90 ? 16.098 28.298 -21.592 1.00 11.39 90 VAL A N 1
ATOM 670 C CA . VAL A 1 90 ? 16.028 28.186 -20.153 1.00 11.45 90 VAL A CA 1
ATOM 671 C C . VAL A 1 90 ? 16.767 26.945 -19.679 1.00 11.20 90 VAL A C 1
ATOM 672 O O . VAL A 1 90 ? 16.500 25.824 -20.143 1.00 11.53 90 VAL A O 1
ATOM 676 N N . LEU A 1 91 ? 17.761 27.164 -18.849 1.00 11.03 91 LEU A N 1
ATOM 677 C CA . LEU A 1 91 ? 18.282 26.098 -18.009 1.00 11.74 91 LEU A CA 1
ATOM 678 C C . LEU A 1 91 ? 17.826 26.337 -16.586 1.00 12.13 91 LEU A C 1
ATOM 679 O O . LEU A 1 91 ? 18.189 27.326 -15.935 1.00 12.50 91 LEU A O 1
ATOM 684 N N . CYS A 1 92 ? 17.049 25.389 -16.082 1.00 12.82 92 CYS A N 1
ATOM 685 C CA . CYS A 1 92 ? 16.383 25.547 -14.798 1.00 14.16 92 CYS A CA 1
ATOM 686 C C . CYS A 1 92 ? 16.942 24.504 -13.817 1.00 14.81 92 CYS A C 1
ATOM 687 O O . CYS A 1 92 ? 16.907 23.313 -14.130 1.00 14.73 92 CYS A O 1
ATOM 690 N N . GLU A 1 93 ? 17.444 24.958 -12.664 1.00 14.66 93 GLU A N 1
ATOM 691 C CA . GLU A 1 93 ? 17.769 24.065 -11.571 1.00 15.54 93 GLU A CA 1
ATOM 692 C C . GLU A 1 93 ? 16.547 23.303 -11.214 1.00 15.98 93 GLU A C 1
ATOM 693 O O . GLU A 1 93 ? 15.458 23.864 -11.225 1.00 15.15 93 GLU A O 1
ATOM 699 N N . LYS A 1 94 ? 16.709 22.037 -10.859 1.00 14.91 94 LYS A N 1
ATOM 700 C CA . LYS A 1 94 ? 15.537 21.315 -10.391 1.00 15.53 94 LYS A CA 1
ATOM 701 C C . LYS A 1 94 ? 14.880 22.054 -9.195 1.00 14.44 94 LYS A C 1
ATOM 702 O O . LYS A 1 94 ? 15.553 22.687 -8.377 1.00 14.21 94 LYS A O 1
ATOM 708 N N . PRO A 1 95 ? 13.558 21.965 -9.078 1.00 14.76 95 PRO A N 1
ATOM 709 C CA . PRO A 1 95 ? 12.623 21.341 -9.964 1.00 14.77 95 PRO A CA 1
ATOM 710 C C . PRO A 1 95 ? 12.150 22.331 -11.029 1.00 14.24 95 PRO A C 1
ATOM 711 O O . PRO A 1 95 ? 12.273 23.544 -10.854 1.00 14.49 95 PRO A O 1
ATOM 715 N N . LEU A 1 96 ? 11.628 21.814 -12.110 1.00 13.55 96 LEU A N 1
ATOM 716 C CA . LEU A 1 96 ? 10.978 22.624 -13.101 1.00 15.86 96 LEU A CA 1
ATOM 717 C C . LEU A 1 96 ? 9.723 23.254 -12.525 1.00 17.00 96 LEU A C 1
ATOM 718 O O . LEU A 1 96 ? 9.390 24.404 -12.811 1.00 17.11 96 LEU A O 1
ATOM 723 N N . ALA A 1 97 ? 9.043 22.501 -11.697 1.00 17.15 97 ALA A N 1
ATOM 724 C CA . ALA A 1 97 ? 7.698 22.877 -11.225 1.00 17.73 97 ALA A CA 1
ATOM 725 C C . ALA A 1 97 ? 7.376 22.073 -9.961 1.00 19.78 97 ALA A C 1
ATOM 726 O O . ALA A 1 97 ? 8.174 21.257 -9.540 1.00 17.12 97 ALA A O 1
ATOM 728 N N . MET A 1 98 ? 6.224 22.343 -9.347 1.00 22.06 98 MET A N 1
ATOM 729 C CA . MET A 1 98 ? 5.831 21.696 -8.097 1.00 21.51 98 MET A CA 1
ATOM 730 C C . MET A 1 98 ? 4.827 20.595 -8.392 1.00 19.93 98 MET A C 1
ATOM 731 O O . MET A 1 98 ? 4.564 19.775 -7.555 1.00 19.35 98 MET A O 1
ATOM 736 N N . ASN A 1 99 ? 4.324 20.543 -9.611 1.00 18.20 99 ASN A N 1
ATOM 737 C CA . ASN A 1 99 ? 3.395 19.512 -9.980 1.00 18.21 99 ASN A CA 1
ATOM 738 C C . ASN A 1 99 ? 3.517 19.146 -11.407 1.00 18.25 99 ASN A C 1
ATOM 739 O O . ASN A 1 99 ? 4.109 19.885 -12.205 1.00 17.67 99 ASN A O 1
ATOM 744 N N . LEU A 1 100 ? 2.947 18.012 -11.781 1.00 17.79 100 LEU A N 1
ATOM 745 C CA . LEU A 1 100 ? 3.247 17.457 -13.102 1.00 19.41 100 LEU A CA 1
ATOM 746 C C . LEU A 1 100 ? 2.597 18.216 -14.236 1.00 19.96 100 LEU A C 1
ATOM 747 O O . LEU A 1 100 ? 3.162 18.323 -15.357 1.00 18.79 100 LEU A O 1
ATOM 752 N N A ASN A 1 101 ? 1.388 18.715 -13.982 0.45 19.35 101 ASN A N 1
ATOM 753 N N B ASN A 1 101 ? 1.384 18.703 -14.015 0.55 19.07 101 ASN A N 1
ATOM 754 C CA A ASN A 1 101 ? 0.680 19.477 -14.992 0.45 20.29 101 ASN A CA 1
ATOM 755 C CA B ASN A 1 101 ? 0.721 19.385 -15.106 0.55 19.82 101 ASN A CA 1
ATOM 756 C C A ASN A 1 101 ? 1.536 20.653 -15.425 0.45 18.24 101 ASN A C 1
ATOM 757 C C B ASN A 1 101 ? 1.504 20.681 -15.440 0.55 17.84 101 ASN A C 1
ATOM 758 O O A ASN A 1 101 ? 1.732 20.889 -16.605 0.45 18.07 101 ASN A O 1
ATOM 759 O O B ASN A 1 101 ? 1.657 21.004 -16.601 0.55 17.70 101 ASN A O 1
ATOM 768 N N . ASP A 1 102 ? 2.044 21.368 -14.442 1.00 17.82 102 ASP A N 1
ATOM 769 C CA . ASP A 1 102 ? 2.903 22.548 -14.688 1.00 18.67 102 ASP A CA 1
ATOM 770 C C . ASP A 1 102 ? 4.220 22.177 -15.364 1.00 17.87 102 ASP A C 1
ATOM 771 O O . ASP A 1 102 ? 4.734 22.920 -16.194 1.00 18.38 102 ASP A O 1
ATOM 776 N N . GLY A 1 103 ? 4.785 21.026 -15.023 1.00 16.77 103 GLY A N 1
ATOM 777 C CA . GLY A 1 103 ? 6.042 20.622 -15.672 1.00 15.26 103 GLY A CA 1
ATOM 778 C C . GLY A 1 103 ? 5.789 20.256 -17.095 1.00 15.17 103 GLY A C 1
ATOM 779 O O . GLY A 1 103 ? 6.541 20.664 -18.005 1.00 14.46 103 GLY A O 1
ATOM 780 N N . CYS A 1 104 ? 4.701 19.529 -17.344 1.00 16.30 104 CYS A N 1
ATOM 781 C CA . CYS A 1 104 ? 4.371 19.159 -18.729 1.00 16.61 104 CYS A CA 1
ATOM 782 C C . CYS A 1 104 ? 4.046 20.399 -19.577 1.00 16.94 104 CYS A C 1
ATOM 783 O O . CYS A 1 104 ? 4.384 20.469 -20.743 1.00 17.88 104 CYS A O 1
ATOM 786 N N . GLU A 1 105 ? 3.425 21.379 -18.959 1.00 19.07 105 GLU A N 1
ATOM 787 C CA . GLU A 1 105 ? 3.054 22.597 -19.639 1.00 20.59 105 GLU A CA 1
ATOM 788 C C . GLU A 1 105 ? 4.289 23.350 -20.090 1.00 19.80 105 GLU A C 1
ATOM 789 O O . GLU A 1 105 ? 4.317 23.874 -21.212 1.00 19.71 105 GLU A O 1
ATOM 795 N N A MET A 1 106 ? 5.316 23.410 -19.228 0.55 18.70 106 MET A N 1
ATOM 796 N N B MET A 1 106 ? 5.297 23.386 -19.226 0.45 19.29 106 MET A N 1
ATOM 797 C CA A MET A 1 106 ? 6.612 24.035 -19.585 0.55 18.10 106 MET A CA 1
ATOM 798 C CA B MET A 1 106 ? 6.542 24.050 -19.545 0.45 18.89 106 MET A CA 1
ATOM 799 C C A MET A 1 106 ? 7.253 23.421 -20.812 0.55 17.67 106 MET A C 1
ATOM 800 C C B MET A 1 106 ? 7.282 23.429 -20.751 0.45 18.18 106 MET A C 1
ATOM 801 O O A MET A 1 106 ? 7.704 24.114 -21.709 0.55 15.73 106 MET A O 1
ATOM 802 O O B MET A 1 106 ? 7.804 24.141 -21.598 0.45 16.53 106 MET A O 1
ATOM 811 N N . VAL A 1 107 ? 7.314 22.105 -20.825 1.00 17.71 107 VAL A N 1
ATOM 812 C CA . VAL A 1 107 ? 7.957 21.402 -21.909 1.00 16.79 107 VAL A CA 1
ATOM 813 C C . VAL A 1 107 ? 7.258 21.730 -23.240 1.00 17.85 107 VAL A C 1
ATOM 814 O O . VAL A 1 107 ? 7.927 21.975 -24.276 1.00 17.57 107 VAL A O 1
ATOM 818 N N . LEU A 1 108 ? 5.935 21.697 -23.209 1.00 19.85 108 LEU A N 1
ATOM 819 C CA . LEU A 1 108 ? 5.118 22.037 -24.386 1.00 22.78 108 LEU A CA 1
ATOM 820 C C . LEU A 1 108 ? 5.345 23.497 -24.799 1.00 20.55 108 LEU A C 1
ATOM 821 O O . LEU A 1 108 ? 5.615 23.755 -25.929 1.00 19.83 108 LEU A O 1
ATOM 826 N N . LYS A 1 109 ? 5.249 24.434 -23.872 1.00 20.37 109 LYS A N 1
ATOM 827 C CA . LYS A 1 109 ? 5.441 25.840 -24.236 1.00 21.51 109 LYS A CA 1
ATOM 828 C C . LYS A 1 109 ? 6.840 26.136 -24.777 1.00 20.28 109 LYS A C 1
ATOM 829 O O . LYS A 1 109 ? 6.997 26.917 -25.751 1.00 18.46 109 LYS A O 1
ATOM 835 N N . ALA A 1 110 ? 7.867 25.521 -24.186 1.00 17.93 110 ALA A N 1
ATOM 836 C CA . ALA A 1 110 ? 9.218 25.681 -24.726 1.00 18.16 110 ALA A CA 1
ATOM 837 C C . ALA A 1 110 ? 9.309 25.137 -26.115 1.00 18.69 110 ALA A C 1
ATOM 838 O O . ALA A 1 110 ? 10.005 25.721 -26.987 1.00 20.08 110 ALA A O 1
ATOM 840 N N . CYS A 1 111 ? 8.683 23.973 -26.331 1.00 19.63 111 CYS A N 1
ATOM 841 C CA . CYS A 1 111 ? 8.672 23.389 -27.658 1.00 21.64 111 CYS A CA 1
ATOM 842 C C . CYS A 1 111 ? 7.917 24.345 -28.592 1.00 21.60 111 CYS A C 1
ATOM 843 O O . CYS A 1 111 ? 8.388 24.623 -29.634 1.00 20.94 111 CYS A O 1
ATOM 846 N N . GLU A 1 112 ? 6.764 24.857 -28.183 1.00 21.55 112 GLU A N 1
ATOM 847 C CA . GLU A 1 112 ? 5.994 25.794 -29.044 1.00 24.84 112 GLU A CA 1
ATOM 848 C C . GLU A 1 112 ? 6.722 27.148 -29.310 1.00 22.87 112 GLU A C 1
ATOM 849 O O . GLU A 1 112 ? 6.573 27.779 -30.372 1.00 21.10 112 GLU A O 1
ATOM 855 N N . ALA A 1 113 ? 7.492 27.589 -28.328 1.00 20.06 113 ALA A N 1
ATOM 856 C CA . ALA A 1 113 ? 8.313 28.798 -28.433 1.00 18.99 113 ALA A CA 1
ATOM 857 C C . ALA A 1 113 ? 9.541 28.606 -29.319 1.00 18.57 113 ALA A C 1
ATOM 858 O O . ALA A 1 113 ? 10.173 29.572 -29.720 1.00 20.08 113 ALA A O 1
ATOM 860 N N . GLY A 1 114 ? 9.942 27.370 -29.572 1.00 18.26 114 GLY A N 1
ATOM 861 C CA . GLY A 1 114 ? 11.173 27.110 -30.333 1.00 17.33 114 GLY A CA 1
ATOM 862 C C . GLY A 1 114 ? 12.454 27.346 -29.519 1.00 18.45 114 GLY A C 1
ATOM 863 O O . GLY A 1 114 ? 13.489 27.625 -30.104 1.00 15.60 114 GLY A O 1
ATOM 864 N N . VAL A 1 115 ? 12.380 27.244 -28.172 1.00 16.70 115 VAL A N 1
ATOM 865 C CA . VAL A 1 115 ? 13.576 27.451 -27.313 1.00 16.11 115 VAL A CA 1
ATOM 866 C C . VAL A 1 115 ? 14.002 26.137 -26.661 1.00 15.84 115 VAL A C 1
ATOM 867 O O . VAL A 1 115 ? 13.219 25.199 -26.595 1.00 16.24 115 VAL A O 1
ATOM 871 N N . VAL A 1 116 ? 15.268 26.066 -26.277 1.00 16.26 116 VAL A N 1
ATOM 872 C CA . VAL A 1 116 ? 15.848 24.929 -25.577 1.00 15.07 116 VAL A CA 1
ATOM 873 C C . VAL A 1 116 ? 15.425 25.067 -24.120 1.00 14.91 116 VAL A C 1
ATOM 874 O O . VAL A 1 116 ? 15.595 26.136 -23.511 1.00 12.57 116 VAL A O 1
ATOM 878 N N . LEU A 1 117 ? 14.932 23.968 -23.539 1.00 13.46 117 LEU A N 1
ATOM 879 C CA . LEU A 1 117 ? 14.586 23.944 -22.120 1.00 13.70 117 LEU A CA 1
ATOM 880 C C . LEU A 1 117 ? 15.410 22.811 -21.508 1.00 13.79 117 LEU A C 1
ATOM 881 O O . LEU A 1 117 ? 15.322 21.658 -21.968 1.00 14.11 117 LEU A O 1
ATOM 886 N N . GLY A 1 118 ? 16.193 23.141 -20.502 1.00 12.18 118 GLY A N 1
ATOM 887 C CA . GLY A 1 118 ? 17.027 22.135 -19.809 1.00 13.18 118 GLY A CA 1
ATOM 888 C C . GLY A 1 118 ? 16.692 22.126 -18.330 1.00 12.02 118 GLY A C 1
ATOM 889 O O . GLY A 1 118 ? 16.383 23.172 -17.741 1.00 10.92 118 GLY A O 1
ATOM 890 N N . THR A 1 119 ? 16.821 20.959 -17.708 1.00 11.93 119 THR A N 1
ATOM 891 C CA . THR A 1 119 ? 16.797 20.827 -16.275 1.00 12.46 119 THR A CA 1
ATOM 892 C C . THR A 1 119 ? 18.214 20.614 -15.845 1.00 12.53 119 THR A C 1
ATOM 893 O O . THR A 1 119 ? 18.889 19.675 -16.341 1.00 11.77 119 THR A O 1
ATOM 897 N N . ASN A 1 120 ? 18.695 21.393 -14.878 1.00 12.71 120 ASN A N 1
ATOM 898 C CA . ASN A 1 120 ? 20.106 21.198 -14.472 1.00 12.81 120 ASN A CA 1
ATOM 899 C C . ASN A 1 120 ? 20.298 20.088 -13.431 1.00 13.62 120 ASN A C 1
ATOM 900 O O . ASN A 1 120 ? 20.837 20.328 -12.381 1.00 14.99 120 ASN A O 1
ATOM 905 N N . HIS A 1 121 ? 19.959 18.850 -13.774 1.00 13.11 121 HIS A N 1
ATOM 906 C CA . HIS A 1 121 ? 20.494 17.700 -13.026 1.00 12.84 121 HIS A CA 1
ATOM 907 C C . HIS A 1 121 ? 21.997 17.534 -13.374 1.00 12.58 121 HIS A C 1
ATOM 908 O O . HIS A 1 121 ? 22.383 17.129 -14.485 1.00 14.32 121 HIS A O 1
ATOM 915 N N . HIS A 1 122 ? 22.831 17.850 -12.420 1.00 12.50 122 HIS A N 1
ATOM 916 C CA . HIS A 1 122 ? 24.265 17.954 -12.660 1.00 12.34 122 HIS A CA 1
ATOM 917 C C . HIS A 1 122 ? 24.957 16.578 -12.751 1.00 12.29 122 HIS A C 1
ATOM 918 O O . HIS A 1 122 ? 25.913 16.408 -13.503 1.00 11.88 122 HIS A O 1
ATOM 925 N N . LEU A 1 123 ? 24.483 15.613 -11.971 1.00 12.04 123 LEU A N 1
ATOM 926 C CA . LEU A 1 123 ? 25.237 14.397 -11.792 1.00 12.03 123 LEU A CA 1
ATOM 927 C C . LEU A 1 123 ? 25.453 13.612 -13.081 1.00 13.21 123 LEU A C 1
ATOM 928 O O . LEU A 1 123 ? 26.542 12.995 -13.273 1.00 12.83 123 LEU A O 1
ATOM 933 N N . ARG A 1 124 ? 24.451 13.606 -13.980 1.00 13.47 124 ARG A N 1
ATOM 934 C CA . ARG A 1 124 ? 24.549 12.821 -15.216 1.00 13.12 124 ARG A CA 1
ATOM 935 C C . ARG A 1 124 ? 25.654 13.333 -16.098 1.00 13.41 124 ARG A C 1
ATOM 936 O O . ARG A 1 124 ? 26.059 12.665 -17.016 1.00 13.39 124 ARG A O 1
ATOM 944 N N . ASN A 1 125 ? 26.160 14.521 -15.813 1.00 15.01 125 ASN A N 1
ATOM 945 C CA . ASN A 1 125 ? 27.338 15.065 -16.523 1.00 14.74 125 ASN A CA 1
ATOM 946 C C . ASN A 1 125 ? 28.696 14.532 -16.023 1.00 14.56 125 ASN A C 1
ATOM 947 O O . ASN A 1 125 ? 29.699 14.741 -16.670 1.00 14.57 125 ASN A O 1
ATOM 952 N N . ALA A 1 126 ? 28.744 13.836 -14.891 1.00 13.83 126 ALA A N 1
ATOM 953 C CA . ALA A 1 126 ? 30.032 13.454 -14.305 1.00 13.27 126 ALA A CA 1
ATOM 954 C C . ALA A 1 126 ? 30.630 12.360 -15.164 1.00 13.22 126 ALA A C 1
ATOM 955 O O . ALA A 1 126 ? 29.887 11.566 -15.733 1.00 12.86 126 ALA A O 1
ATOM 957 N N . ALA A 1 127 ? 31.957 12.274 -15.232 1.00 12.78 127 ALA A N 1
ATOM 958 C CA . ALA A 1 127 ? 32.594 11.228 -15.947 1.00 12.61 127 ALA A CA 1
ATOM 959 C C . ALA A 1 127 ? 32.366 9.859 -15.284 1.00 12.75 127 ALA A C 1
ATOM 960 O O . ALA A 1 127 ? 32.420 8.867 -15.954 1.00 12.17 127 ALA A O 1
ATOM 962 N N . THR A 1 128 ? 32.128 9.824 -13.974 1.00 13.17 128 THR A N 1
ATOM 963 C CA . THR A 1 128 ? 31.843 8.605 -13.271 1.00 12.65 128 THR A CA 1
ATOM 964 C C . THR A 1 128 ? 30.535 7.986 -13.809 1.00 12.70 128 THR A C 1
ATOM 965 O O . THR A 1 128 ? 30.530 6.835 -14.300 1.00 12.73 128 THR A O 1
ATOM 969 N N . HIS A 1 129 ? 29.444 8.750 -13.747 1.00 11.66 129 HIS A N 1
ATOM 970 C CA . HIS A 1 129 ? 28.167 8.243 -14.244 1.00 12.23 129 HIS A CA 1
ATOM 971 C C . HIS A 1 129 ? 28.200 7.937 -15.728 1.00 13.18 129 HIS A C 1
ATOM 972 O O . HIS A 1 129 ? 27.626 6.950 -16.171 1.00 12.04 129 HIS A O 1
ATOM 979 N N . ARG A 1 130 ? 28.872 8.770 -16.481 1.00 14.16 130 ARG A N 1
ATOM 980 C CA . ARG A 1 130 ? 28.997 8.505 -17.905 1.00 16.85 130 ARG A CA 1
ATOM 981 C C . ARG A 1 130 ? 29.746 7.177 -18.180 1.00 14.94 130 ARG A C 1
ATOM 982 O O . ARG A 1 130 ? 29.372 6.391 -19.068 1.00 14.00 130 ARG A O 1
ATOM 990 N N . ALA A 1 131 ? 30.802 6.921 -17.436 1.00 15.10 131 ALA A N 1
ATOM 991 C CA . ALA A 1 131 ? 31.530 5.640 -17.568 1.00 13.67 131 ALA A CA 1
ATOM 992 C C . ALA A 1 131 ? 30.664 4.419 -17.285 1.00 13.75 131 ALA A C 1
ATOM 993 O O . ALA A 1 131 ? 30.706 3.396 -17.997 1.00 13.15 131 ALA A O 1
ATOM 995 N N . MET A 1 132 ? 29.857 4.518 -16.245 1.00 13.14 132 MET A N 1
ATOM 996 C CA . MET A 1 132 ? 28.934 3.447 -15.900 1.00 14.05 132 MET A CA 1
ATOM 997 C C . MET A 1 132 ? 27.897 3.233 -17.010 1.00 14.25 132 MET A C 1
ATOM 998 O O . MET A 1 132 ? 27.636 2.098 -17.405 1.00 13.60 132 MET A O 1
ATOM 1003 N N . ARG A 1 133 ? 27.360 4.323 -17.538 1.00 16.16 133 ARG A N 1
ATOM 1004 C CA . ARG A 1 133 ? 26.307 4.249 -18.587 1.00 16.71 133 ARG A CA 1
ATOM 1005 C C . ARG A 1 133 ? 26.908 3.515 -19.802 1.00 17.54 133 ARG A C 1
ATOM 1006 O O . ARG A 1 133 ? 26.308 2.580 -20.359 1.00 15.18 133 ARG A O 1
ATOM 1014 N N . GLU A 1 134 ? 28.099 3.982 -20.200 1.00 17.23 134 GLU A N 1
ATOM 1015 C CA . GLU A 1 134 ? 28.829 3.409 -21.335 1.00 18.47 134 GLU A CA 1
ATOM 1016 C C . GLU A 1 134 ? 29.266 1.951 -21.093 1.00 16.56 134 GLU A C 1
ATOM 1017 O O . GLU A 1 134 ? 29.069 1.121 -21.967 1.00 16.14 134 GLU A O 1
ATOM 1023 N N . ALA A 1 135 ? 29.807 1.617 -19.913 1.00 15.91 135 ALA A N 1
ATOM 1024 C CA . ALA A 1 135 ? 30.169 0.254 -19.629 1.00 15.35 135 ALA A CA 1
ATOM 1025 C C . ALA A 1 135 ? 28.916 -0.669 -19.702 1.00 14.52 135 ALA A C 1
ATOM 1026 O O . ALA A 1 135 ? 28.975 -1.787 -20.226 1.00 13.81 135 ALA A O 1
ATOM 1028 N N . ILE A 1 136 ? 27.801 -0.221 -19.143 1.00 13.57 136 ILE A N 1
ATOM 1029 C CA . ILE A 1 136 ? 26.555 -1.032 -19.234 1.00 13.74 136 ILE A CA 1
ATOM 1030 C C . ILE A 1 136 ? 26.174 -1.284 -20.673 1.00 15.09 136 ILE A C 1
ATOM 1031 O O . ILE A 1 136 ? 25.904 -2.448 -21.088 1.00 17.61 136 ILE A O 1
ATOM 1036 N N . ALA A 1 137 ? 26.097 -0.221 -21.460 1.00 17.11 137 ALA A N 1
ATOM 1037 C CA . ALA A 1 137 ? 25.714 -0.374 -22.903 1.00 17.51 137 ALA A CA 1
ATOM 1038 C C . ALA A 1 137 ? 26.707 -1.259 -23.679 1.00 18.12 137 ALA A C 1
ATOM 1039 O O . ALA A 1 137 ? 26.309 -1.946 -24.672 1.00 19.26 137 ALA A O 1
ATOM 1041 N N . ALA A 1 138 ? 27.970 -1.284 -23.250 1.00 17.88 138 ALA A N 1
ATOM 1042 C CA . ALA A 1 138 ? 28.961 -2.140 -23.880 1.00 18.71 138 ALA A CA 1
ATOM 1043 C C . ALA A 1 138 ? 28.950 -3.646 -23.428 1.00 20.88 138 ALA A C 1
ATOM 1044 O O . ALA A 1 138 ? 29.851 -4.444 -23.811 1.00 21.60 138 ALA A O 1
ATOM 1046 N N . GLY A 1 139 ? 27.968 -4.006 -22.613 1.00 18.03 139 GLY A N 1
ATOM 1047 C CA . GLY A 1 139 ? 27.847 -5.338 -22.032 1.00 18.11 139 GLY A CA 1
ATOM 1048 C C . GLY A 1 139 ? 28.814 -5.694 -20.942 1.00 16.84 139 GLY A C 1
ATOM 1049 O O . GLY A 1 139 ? 28.863 -6.852 -20.569 1.00 17.12 139 GLY A O 1
ATOM 1050 N N . ARG A 1 140 ? 29.510 -4.729 -20.326 1.00 17.90 140 ARG A N 1
ATOM 1051 C CA . ARG A 1 140 ? 30.544 -5.111 -19.329 1.00 17.16 140 ARG A CA 1
ATOM 1052 C C . ARG A 1 140 ? 29.980 -5.655 -18.048 1.00 16.82 140 ARG A C 1
ATOM 1053 O O . ARG A 1 140 ? 30.695 -6.260 -17.293 1.00 16.73 140 ARG A O 1
ATOM 1061 N N . ILE A 1 141 ? 28.676 -5.516 -17.792 1.00 14.65 141 ILE A N 1
ATOM 1062 C CA . ILE A 1 141 ? 28.107 -6.235 -16.670 1.00 13.89 141 ILE A CA 1
ATOM 1063 C C . ILE A 1 141 ? 27.022 -7.262 -17.034 1.00 13.23 141 ILE A C 1
ATOM 1064 O O . ILE A 1 141 ? 26.244 -7.672 -16.181 1.00 12.11 141 ILE A O 1
ATOM 1069 N N . GLY A 1 142 ? 26.952 -7.686 -18.291 1.00 14.39 142 GLY A N 1
ATOM 1070 C CA . GLY A 1 142 ? 25.857 -8.498 -18.746 1.00 13.52 142 GLY A CA 1
ATOM 1071 C C . GLY A 1 142 ? 24.567 -7.694 -18.590 1.00 13.51 142 GLY A C 1
ATOM 1072 O O . GLY A 1 142 ? 24.523 -6.513 -18.898 1.00 14.44 14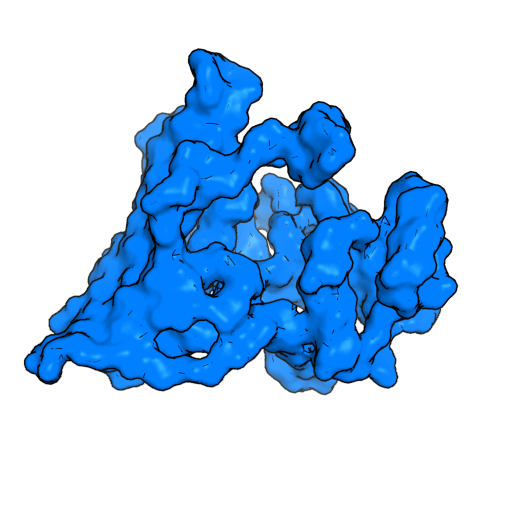2 GLY A O 1
ATOM 1073 N N . ARG A 1 143 ? 23.510 -8.328 -18.153 1.00 14.56 143 ARG A N 1
ATOM 1074 C CA . ARG A 1 143 ? 22.230 -7.633 -18.051 1.00 15.04 143 ARG A CA 1
ATOM 1075 C C . ARG A 1 143 ? 22.148 -7.010 -16.622 1.00 12.70 143 ARG A C 1
ATOM 1076 O O . ARG A 1 143 ? 22.354 -7.710 -15.657 1.00 12.69 143 ARG A O 1
ATOM 1084 N N . PRO A 1 144 ? 21.863 -5.719 -16.520 1.00 11.59 144 PRO A N 1
ATOM 1085 C CA . PRO A 1 144 ? 21.665 -5.101 -15.194 1.00 11.08 144 PRO A CA 1
ATOM 1086 C C . PRO A 1 144 ? 20.526 -5.804 -14.463 1.00 11.02 144 PRO A C 1
ATOM 1087 O O . PRO A 1 144 ? 19.494 -6.135 -15.103 1.00 11.61 144 PRO A O 1
ATOM 1091 N N . ILE A 1 145 ? 20.745 -6.100 -13.170 1.00 10.39 145 ILE A N 1
ATOM 1092 C CA . ILE A 1 145 ? 19.704 -6.687 -12.278 1.00 10.67 145 ILE A CA 1
ATOM 1093 C C . ILE A 1 145 ? 19.259 -5.711 -11.183 1.00 10.51 145 ILE A C 1
ATOM 1094 O O . ILE A 1 145 ? 18.115 -5.649 -10.824 1.00 11.04 145 ILE A O 1
ATOM 1099 N N . ALA A 1 146 ? 20.195 -4.984 -10.607 1.00 10.14 146 ALA A N 1
ATOM 1100 C CA . ALA A 1 146 ? 19.891 -4.236 -9.414 1.00 10.34 146 ALA A CA 1
ATOM 1101 C C . ALA A 1 146 ? 20.748 -2.994 -9.341 1.00 10.54 146 ALA A C 1
ATOM 1102 O O . ALA A 1 146 ? 21.905 -3.002 -9.779 1.00 9.58 146 ALA A O 1
ATOM 1104 N N . ALA A 1 147 ? 20.195 -1.922 -8.773 1.00 9.64 147 ALA A N 1
ATOM 1105 C CA . ALA A 1 147 ? 20.987 -0.745 -8.503 1.00 10.38 147 ALA A CA 1
ATOM 1106 C C . ALA A 1 147 ? 20.835 -0.240 -7.079 1.00 10.09 147 ALA A C 1
ATOM 1107 O O . ALA A 1 147 ? 19.860 -0.511 -6.397 1.00 10.11 147 ALA A O 1
ATOM 1109 N N . ARG A 1 148 ? 21.866 0.440 -6.618 1.00 10.20 148 ARG A N 1
ATOM 1110 C CA . ARG A 1 148 ? 21.872 0.984 -5.284 1.00 10.87 148 ARG A CA 1
ATOM 1111 C C . ARG A 1 148 ? 22.361 2.385 -5.321 1.00 11.13 148 ARG A C 1
ATOM 1112 O O . ARG A 1 148 ? 23.405 2.658 -5.970 1.00 10.74 148 ARG A O 1
ATOM 1120 N N . VAL A 1 149 ? 21.654 3.288 -4.620 1.00 10.50 149 VAL A N 1
ATOM 1121 C CA . VAL A 1 149 ? 22.127 4.674 -4.527 1.00 11.00 149 VAL A CA 1
ATOM 1122 C C . VAL A 1 149 ? 22.283 5.105 -3.071 1.00 10.63 149 VAL A C 1
ATOM 1123 O O . VAL A 1 149 ? 21.387 4.895 -2.257 1.00 9.64 149 VAL A O 1
ATOM 1127 N N . PHE A 1 150 ? 23.444 5.669 -2.777 1.00 9.89 150 PHE A N 1
ATOM 1128 C CA . PHE A 1 150 ? 23.759 6.167 -1.445 1.00 11.08 150 PHE A CA 1
ATOM 1129 C C . PHE A 1 150 ? 23.993 7.680 -1.485 1.00 10.68 150 PHE A C 1
ATOM 1130 O O . PHE A 1 150 ? 24.913 8.165 -2.102 1.00 11.32 150 PHE A O 1
ATOM 1138 N N . HIS A 1 151 ? 23.096 8.398 -0.862 1.00 11.05 151 HIS A N 1
ATOM 1139 C CA . HIS A 1 151 ? 23.109 9.821 -0.895 1.00 12.83 151 HIS A CA 1
ATOM 1140 C C . HIS A 1 151 ? 22.678 10.375 0.471 1.00 12.50 151 HIS A C 1
ATOM 1141 O O . HIS A 1 151 ? 21.880 11.303 0.581 1.00 12.74 151 HIS A O 1
ATOM 1148 N N . ALA A 1 152 ? 23.208 9.753 1.519 1.00 13.56 152 ALA A N 1
ATOM 1149 C CA . ALA A 1 152 ? 22.921 10.120 2.881 1.00 14.27 152 ALA A CA 1
ATOM 1150 C C . ALA A 1 152 ? 24.131 10.963 3.293 1.00 15.08 152 ALA A C 1
ATOM 1151 O O . ALA A 1 152 ? 25.226 10.417 3.443 1.00 14.92 152 ALA A O 1
ATOM 1153 N N . VAL A 1 153 ? 23.872 12.250 3.525 1.00 16.35 153 VAL A N 1
ATOM 1154 C CA . VAL A 1 153 ? 24.914 13.265 3.745 1.00 17.61 153 VAL A CA 1
ATOM 1155 C C . VAL A 1 153 ? 24.491 14.120 4.919 1.00 19.22 153 VAL A C 1
ATOM 1156 O O . VAL A 1 153 ? 23.377 13.910 5.529 1.00 17.06 153 VAL A O 1
ATOM 1160 N N . TYR A 1 154 ? 25.368 15.056 5.281 1.00 19.90 154 TYR A N 1
ATOM 1161 C CA . TYR A 1 154 ? 25.057 15.994 6.357 1.00 21.14 154 TYR A CA 1
ATOM 1162 C C . TYR A 1 154 ? 24.763 17.400 5.855 1.00 21.91 154 TYR A C 1
ATOM 1163 O O . TYR A 1 154 ? 25.621 18.044 5.279 1.00 17.88 154 TYR A O 1
ATOM 1172 N N . LEU A 1 155 ? 23.543 17.883 6.035 1.00 24.38 155 LEU A N 1
ATOM 1173 C CA . LEU A 1 155 ? 23.235 19.244 5.656 1.00 30.57 155 LEU A CA 1
ATOM 1174 C C . LEU A 1 155 ? 22.678 19.882 6.900 1.00 34.96 155 LEU A C 1
ATOM 1175 O O . LEU A 1 155 ? 21.523 19.647 7.201 1.00 39.51 155 LEU A O 1
ATOM 1180 N N . PRO A 1 156 ? 23.485 20.692 7.613 1.00 38.19 156 PRO A N 1
ATOM 1181 C CA . PRO A 1 156 ? 22.913 21.414 8.773 1.00 45.34 156 PRO A CA 1
ATOM 1182 C C . PRO A 1 156 ? 21.487 21.964 8.499 1.00 45.49 156 PRO A C 1
ATOM 1183 O O . PRO A 1 156 ? 21.243 22.531 7.428 1.00 40.49 156 PRO A O 1
ATOM 1187 N N . PRO A 1 157 ? 20.553 21.778 9.445 1.00 52.99 157 PRO A N 1
ATOM 1188 C CA . PRO A 1 157 ? 19.228 22.342 9.226 1.00 58.16 157 PRO A CA 1
ATOM 1189 C C . PRO A 1 157 ? 19.245 23.872 9.331 1.00 68.13 157 PRO A C 1
ATOM 1190 O O . PRO A 1 157 ? 19.484 24.410 10.412 1.00 70.67 157 PRO A O 1
ATOM 1194 N N . HIS A 1 158 ? 19.050 24.544 8.192 1.00 82.91 158 HIS A N 1
ATOM 1195 C CA . HIS A 1 158 ? 18.910 26.017 8.094 1.00 98.25 158 HIS A CA 1
ATOM 1196 C C . HIS A 1 158 ? 20.228 26.748 7.740 1.00 100.00 158 HIS A C 1
ATOM 1197 O O . HIS A 1 158 ? 21.036 27.071 8.624 1.00 100.00 158 HIS A O 1
ATOM 1204 N N . LEU A 1 159 ? 20.416 27.000 6.439 1.00 100.00 159 LEU A N 1
ATOM 1205 C CA . LEU A 1 159 ? 21.563 27.761 5.892 1.00 100.00 159 LEU A CA 1
ATOM 1206 C C . LEU A 1 159 ? 21.362 27.947 4.366 1.00 100.00 159 LEU A C 1
ATOM 1207 O O . LEU A 1 159 ? 20.655 27.133 3.758 1.00 100.00 159 LEU A O 1
ATOM 1212 N N . GLN A 1 160 ? 21.897 28.991 3.715 1.00 100.00 160 GLN A N 1
ATOM 1213 C CA . GLN A 1 160 ? 22.419 30.267 4.269 1.00 100.00 160 GLN A CA 1
ATOM 1214 C C . GLN A 1 160 ? 23.797 30.231 4.988 1.00 100.00 160 GLN A C 1
ATOM 1215 O O . GLN A 1 160 ? 24.625 29.371 4.678 1.00 100.00 160 GLN A O 1
ATOM 1221 N N . GLY A 1 161 ? 24.063 31.182 5.890 1.00 100.00 161 GLY A N 1
ATOM 1222 C CA . GLY A 1 161 ? 25.377 31.278 6.533 1.00 99.85 161 GLY A CA 1
ATOM 1223 C C . GLY A 1 161 ? 25.648 32.416 7.519 1.00 100.00 161 GLY A C 1
ATOM 1224 O O . GLY A 1 161 ? 26.714 32.435 8.141 1.00 100.00 161 GLY A O 1
ATOM 1225 N N . TRP A 1 162 ? 24.729 33.372 7.676 1.00 100.00 162 TRP A N 1
ATOM 1226 C CA . TRP A 1 162 ? 24.921 34.424 8.683 1.00 100.00 162 TRP A CA 1
ATOM 1227 C C . TRP A 1 162 ? 24.568 33.908 10.090 1.00 100.00 162 TRP A C 1
ATOM 1228 O O . TRP A 1 162 ? 25.247 34.249 11.060 1.00 100.00 162 TRP A O 1
ATOM 1239 N N . ARG A 1 163 ? 23.506 33.098 10.183 1.00 100.00 163 ARG A N 1
ATOM 1240 C CA . ARG A 1 163 ? 23.265 32.192 11.336 1.00 100.00 163 ARG A CA 1
ATOM 1241 C C . ARG A 1 163 ? 22.230 31.084 11.008 1.00 100.00 163 ARG A C 1
ATOM 1242 O O . ARG A 1 163 ? 22.582 30.047 10.436 1.00 100.00 163 ARG A O 1
ATOM 1250 N N . LEU A 1 164 ? 20.968 31.317 11.368 1.00 100.00 164 LEU A N 1
ATOM 1251 C CA . LEU A 1 164 ? 19.876 30.363 11.153 1.00 100.00 164 LEU A CA 1
ATOM 1252 C C . LEU A 1 164 ? 18.730 31.179 10.523 1.00 100.00 164 LEU A C 1
ATOM 1253 O O . LEU A 1 164 ? 17.617 31.255 11.062 1.00 100.00 164 LEU A O 1
ATOM 1258 N N . ASP A 1 165 ? 19.032 31.763 9.360 1.00 100.00 165 ASP A N 1
ATOM 1259 C CA . ASP A 1 165 ? 18.331 32.952 8.834 1.00 100.00 165 ASP A CA 1
ATOM 1260 C C . ASP A 1 165 ? 16.841 32.792 8.428 1.00 100.00 165 ASP A C 1
ATOM 1261 O O . ASP A 1 165 ? 15.969 32.607 9.293 1.00 100.00 165 ASP A O 1
ATOM 1266 N N . LYS A 1 166 ? 16.554 32.877 7.125 1.00 100.00 166 LYS A N 1
ATOM 1267 C CA . LYS A 1 166 ? 15.192 33.180 6.645 1.00 100.00 166 LYS A CA 1
ATOM 1268 C C . LYS A 1 166 ? 14.279 31.958 6.745 1.00 100.00 166 LYS A C 1
ATOM 1269 O O . LYS A 1 166 ? 14.772 30.827 6.677 1.00 100.00 166 LYS A O 1
ATOM 1275 N N . PRO A 1 167 ? 12.947 32.178 6.904 1.00 100.00 167 PRO A N 1
ATOM 1276 C CA . PRO A 1 167 ? 12.018 31.065 7.147 1.00 100.00 167 PRO A CA 1
ATOM 1277 C C . PRO A 1 167 ? 12.439 29.758 6.455 1.00 100.00 167 PRO A C 1
ATOM 1278 O O . PRO A 1 167 ? 12.508 28.717 7.119 1.00 100.00 167 PRO A O 1
ATOM 1282 N N . GLU A 1 168 ? 12.751 29.844 5.154 1.00 100.00 168 GLU A N 1
ATOM 1283 C CA . GLU A 1 168 ? 13.169 28.695 4.317 1.00 100.00 168 GLU A CA 1
ATOM 1284 C C . GLU A 1 168 ? 12.150 27.541 4.347 1.00 99.71 168 GLU A C 1
ATOM 1285 O O . GLU A 1 168 ? 12.241 26.633 5.179 1.00 97.71 168 GLU A O 1
ATOM 1291 N N . ALA A 1 169 ? 11.185 27.581 3.427 1.00 93.22 169 ALA A N 1
ATOM 1292 C CA . ALA A 1 169 ? 10.071 26.630 3.425 1.00 88.06 169 ALA A CA 1
ATOM 1293 C C . ALA A 1 169 ? 10.482 25.221 2.965 1.00 82.44 169 ALA A C 1
ATOM 1294 O O . ALA A 1 169 ? 10.078 24.765 1.887 1.00 77.10 169 ALA A O 1
ATOM 1296 N N . GLY A 1 170 ? 11.284 24.549 3.799 1.00 74.07 170 GLY A N 1
ATOM 1297 C CA . GLY A 1 170 ? 11.567 23.110 3.665 1.00 67.40 170 GLY A CA 1
ATOM 1298 C C . GLY A 1 170 ? 12.250 22.751 2.357 1.00 56.82 170 GLY A C 1
ATOM 1299 O O . GLY A 1 170 ? 13.262 23.375 1.993 1.00 58.26 170 GLY A O 1
ATOM 1300 N N . GLY A 1 171 ? 11.741 21.761 1.626 1.00 45.78 171 GLY A N 1
ATOM 1301 C CA . GLY A 1 171 ? 10.661 20.852 2.032 1.00 42.89 171 GLY A CA 1
ATOM 1302 C C . GLY A 1 171 ? 11.054 19.423 1.678 1.00 33.45 171 GLY A C 1
ATOM 1303 O O . GLY A 1 171 ? 10.355 18.702 0.968 1.00 33.81 171 GLY A O 1
ATOM 1304 N N . GLY A 1 172 ? 12.225 19.044 2.122 1.00 27.52 172 GLY A N 1
ATOM 1305 C CA . GLY A 1 172 ? 12.507 17.669 2.323 1.00 24.89 172 GLY A CA 1
ATOM 1306 C C . GLY A 1 172 ? 13.475 16.996 1.408 1.00 19.53 172 GLY A C 1
ATOM 1307 O O . GLY A 1 172 ? 13.740 17.377 0.303 1.00 16.62 172 GLY A O 1
ATOM 1308 N N . VAL A 1 173 ? 13.944 15.900 1.930 1.00 17.19 173 VAL A N 1
ATOM 1309 C CA . VAL A 1 173 ? 15.008 15.129 1.348 1.00 15.76 173 VAL A CA 1
ATOM 1310 C C . VAL A 1 173 ? 14.567 14.497 0.032 1.00 14.92 173 VAL A C 1
ATOM 1311 O O . VAL A 1 173 ? 15.361 14.351 -0.897 1.00 15.47 173 VAL A O 1
ATOM 1315 N N . ILE A 1 174 ? 13.280 14.166 -0.094 1.00 14.31 174 ILE A N 1
ATOM 1316 C CA . ILE A 1 174 ? 12.803 13.474 -1.282 1.00 13.39 174 ILE A CA 1
ATOM 1317 C C . ILE A 1 174 ? 12.901 14.430 -2.459 1.00 14.16 174 ILE A C 1
ATOM 1318 O O . ILE A 1 174 ? 13.471 14.095 -3.475 1.00 12.15 174 ILE A O 1
ATOM 1323 N N . LEU A 1 175 ? 12.346 15.635 -2.299 1.00 15.00 175 LEU A N 1
ATOM 1324 C CA . LEU A 1 175 ? 12.256 16.578 -3.363 1.00 16.60 175 LEU A CA 1
ATOM 1325 C C . LEU A 1 175 ? 13.567 17.289 -3.543 1.00 16.97 175 LEU A C 1
ATOM 1326 O O . LEU A 1 175 ? 13.850 17.786 -4.628 1.00 18.79 175 LEU A O 1
ATOM 1331 N N A ASP A 1 176 ? 14.432 17.297 -2.536 0.59 17.09 176 ASP A N 1
ATOM 1332 N N B ASP A 1 176 ? 14.407 17.302 -2.504 0.41 17.29 176 ASP A N 1
ATOM 1333 C CA A ASP A 1 176 ? 15.746 17.904 -2.737 0.59 16.47 176 ASP A CA 1
ATOM 1334 C CA B ASP A 1 176 ? 15.748 17.880 -2.625 0.41 16.98 176 ASP A CA 1
ATOM 1335 C C A ASP A 1 176 ? 16.879 16.957 -3.177 0.59 15.86 176 ASP A C 1
ATOM 1336 C C B ASP A 1 176 ? 16.793 16.936 -3.241 0.41 16.18 176 ASP A C 1
ATOM 1337 O O A ASP A 1 176 ? 17.815 17.410 -3.839 0.59 14.38 176 ASP A O 1
ATOM 1338 O O B ASP A 1 176 ? 17.542 17.350 -4.133 0.41 15.35 176 ASP A O 1
ATOM 1347 N N . ILE A 1 177 ? 16.839 15.691 -2.755 1.00 14.49 177 ILE A N 1
ATOM 1348 C CA . ILE A 1 177 ? 17.914 14.726 -3.104 1.00 14.87 177 ILE A CA 1
ATOM 1349 C C . ILE A 1 177 ? 17.407 13.590 -3.952 1.00 12.37 177 ILE A C 1
ATOM 1350 O O . ILE A 1 177 ? 17.969 13.273 -4.998 1.00 10.82 177 ILE A O 1
ATOM 1355 N N . THR A 1 178 ? 16.305 12.974 -3.553 1.00 12.00 178 THR A N 1
ATOM 1356 C CA . THR A 1 178 ? 15.898 11.760 -4.252 1.00 12.01 178 THR A CA 1
ATOM 1357 C C . THR A 1 178 ? 15.722 11.991 -5.764 1.00 12.09 178 THR A C 1
ATOM 1358 O O . THR A 1 178 ? 15.981 11.099 -6.513 1.00 10.83 178 THR A O 1
ATOM 1362 N N . VAL A 1 179 ? 15.266 13.183 -6.159 1.00 10.61 179 VAL A N 1
ATOM 1363 C CA . VAL A 1 179 ? 15.032 13.505 -7.554 1.00 10.42 179 VAL A CA 1
ATOM 1364 C C . VAL A 1 179 ? 16.320 13.488 -8.378 1.00 10.07 179 VAL A C 1
ATOM 1365 O O . VAL A 1 179 ? 16.278 13.061 -9.527 1.00 9.15 179 VAL A O 1
ATOM 1369 N N . HIS A 1 180 ? 17.444 13.927 -7.805 1.00 10.07 180 HIS A N 1
ATOM 1370 C CA . HIS A 1 180 ? 18.721 13.748 -8.442 1.00 10.99 180 HIS A CA 1
ATOM 1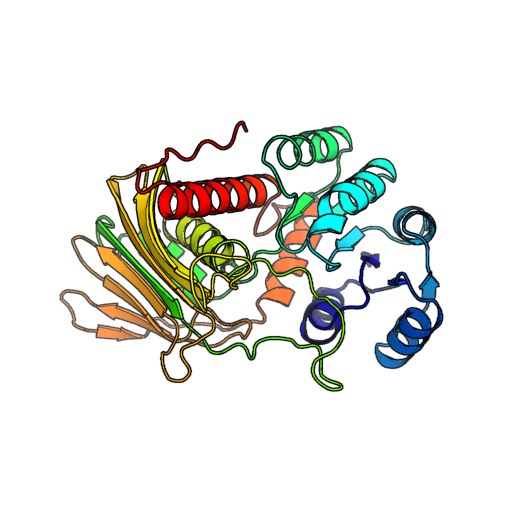371 C C . HIS A 1 180 ? 19.131 12.282 -8.553 1.00 11.75 180 HIS A C 1
ATOM 1372 O O . HIS A 1 180 ? 19.644 11.867 -9.560 1.00 11.74 180 HIS A O 1
ATOM 1379 N N . ASP A 1 181 ? 18.852 11.469 -7.518 1.00 12.83 181 ASP A N 1
ATOM 1380 C CA . ASP A 1 181 ? 19.145 10.069 -7.643 1.00 11.30 181 ASP A CA 1
ATOM 1381 C C . ASP A 1 181 ? 18.342 9.481 -8.802 1.00 10.66 181 ASP A C 1
ATOM 1382 O O . ASP A 1 181 ? 18.838 8.661 -9.580 1.00 10.16 181 ASP A O 1
ATOM 1387 N N . ALA A 1 182 ? 17.056 9.827 -8.845 1.00 10.84 182 ALA A N 1
ATOM 1388 C CA . ALA A 1 182 ? 16.207 9.353 -9.938 1.00 9.79 182 ALA A CA 1
ATOM 1389 C C . ALA A 1 182 ? 16.749 9.707 -11.294 1.00 8.73 182 ALA A C 1
ATOM 1390 O O . ALA A 1 182 ? 16.876 8.837 -12.154 1.00 9.14 182 ALA A O 1
ATOM 1392 N N . ASP A 1 183 ? 17.090 10.958 -11.529 1.00 8.98 183 ASP A N 1
ATOM 1393 C CA . ASP A 1 183 ? 17.587 11.328 -12.850 1.00 9.31 183 ASP A CA 1
ATOM 1394 C C . ASP A 1 183 ? 18.869 10.576 -13.196 1.00 9.68 183 ASP A C 1
ATOM 1395 O O . ASP A 1 183 ? 19.087 10.197 -14.347 1.00 8.63 183 ASP A O 1
ATOM 1400 N N . THR A 1 184 ? 19.743 10.406 -12.214 1.00 9.89 184 THR A N 1
ATOM 1401 C CA . THR A 1 184 ? 21.065 9.750 -12.482 1.00 9.81 184 THR A CA 1
ATOM 1402 C C . THR A 1 184 ? 20.849 8.292 -12.821 1.00 10.64 184 THR A C 1
ATOM 1403 O O . THR A 1 184 ? 21.523 7.737 -13.732 1.00 10.49 184 THR A O 1
ATOM 1407 N N . LEU A 1 185 ? 19.957 7.638 -12.085 1.00 9.74 185 LEU A N 1
ATOM 1408 C CA . LEU A 1 185 ? 19.619 6.259 -12.406 1.00 10.46 185 LEU A CA 1
ATOM 1409 C C . LEU A 1 185 ? 19.070 6.098 -13.813 1.00 11.53 185 LEU A C 1
ATOM 1410 O O . LEU A 1 185 ? 19.436 5.166 -14.540 1.00 11.15 185 LEU A O 1
ATOM 1415 N N . ARG A 1 186 ? 18.153 7.011 -14.187 1.00 11.93 186 ARG A N 1
ATOM 1416 C CA . ARG A 1 186 ? 17.593 7.013 -15.558 1.00 10.48 186 ARG A CA 1
ATOM 1417 C C . ARG A 1 186 ? 18.663 7.151 -16.606 1.00 10.92 186 ARG A C 1
ATOM 1418 O O . ARG A 1 186 ? 18.626 6.445 -17.634 1.00 10.67 186 ARG A O 1
ATOM 1426 N N . PHE A 1 187 ? 19.664 7.988 -16.333 1.00 11.36 187 PHE A N 1
ATOM 1427 C CA . PHE A 1 187 ? 20.775 8.168 -17.237 1.00 12.64 187 PHE A CA 1
ATOM 1428 C C . PHE A 1 187 ? 21.662 6.922 -17.319 1.00 13.00 187 PHE A C 1
ATOM 1429 O O . PHE A 1 187 ? 22.022 6.445 -18.424 1.00 12.53 187 PHE A O 1
ATOM 1437 N N . VAL A 1 188 ? 22.029 6.410 -16.155 1.00 11.96 188 VAL A N 1
ATOM 1438 C CA . VAL A 1 188 ? 22.956 5.275 -16.110 1.00 13.02 188 VAL A CA 1
ATOM 1439 C C . VAL A 1 188 ? 22.335 4.025 -16.688 1.00 12.52 188 VAL A C 1
ATOM 1440 O O . VAL A 1 188 ? 22.969 3.326 -17.461 1.00 11.95 188 VAL A O 1
ATOM 1444 N N . LEU A 1 189 ? 21.072 3.777 -16.330 1.00 13.11 189 LEU A N 1
ATOM 1445 C CA . LEU A 1 189 ? 20.349 2.576 -16.782 1.00 13.09 189 LEU A CA 1
ATOM 1446 C C . LEU A 1 189 ? 19.755 2.711 -18.182 1.00 12.51 189 LEU A C 1
ATOM 1447 O O . LEU A 1 189 ? 19.345 1.724 -18.751 1.00 13.27 189 LEU A O 1
ATOM 1452 N N . ASN A 1 190 ? 19.736 3.916 -18.725 1.00 12.90 190 ASN A N 1
ATOM 1453 C CA . ASN A 1 190 ? 18.984 4.263 -19.956 1.00 13.26 190 ASN A CA 1
ATOM 1454 C C . ASN A 1 190 ? 17.581 3.626 -19.951 1.00 13.00 190 ASN A C 1
ATOM 1455 O O . ASN A 1 190 ? 17.207 2.892 -20.874 1.00 12.30 190 ASN A O 1
ATOM 1460 N N . ASP A 1 191 ? 16.801 3.899 -18.910 1.00 12.50 191 ASP A N 1
ATOM 1461 C CA . ASP A 1 191 ? 15.516 3.235 -18.690 1.00 12.20 191 ASP A CA 1
ATOM 1462 C C . ASP A 1 191 ? 14.756 4.071 -17.677 1.00 11.67 191 ASP A C 1
ATOM 1463 O O . ASP A 1 191 ? 15.358 4.875 -16.970 1.00 12.15 191 ASP A O 1
ATOM 1468 N N . ASP A 1 192 ? 13.441 3.849 -17.592 1.00 11.40 192 ASP A N 1
ATOM 1469 C CA . ASP A 1 192 ? 12.525 4.582 -16.792 1.00 11.54 192 ASP A CA 1
ATOM 1470 C C . ASP A 1 192 ? 11.979 3.799 -15.617 1.00 11.71 192 ASP A C 1
ATOM 1471 O O . ASP A 1 192 ? 11.685 2.580 -15.740 1.00 12.24 192 ASP A O 1
ATOM 1476 N N . PRO A 1 193 ? 11.754 4.498 -14.484 1.00 12.26 193 PRO A N 1
ATOM 1477 C CA . PRO A 1 193 ? 11.153 3.869 -13.338 1.00 11.91 193 PRO A CA 1
ATOM 1478 C C . PRO A 1 193 ? 9.666 3.801 -13.522 1.00 13.19 193 PRO A C 1
ATOM 1479 O O . PRO A 1 193 ? 9.075 4.694 -14.125 1.00 13.75 193 PRO A O 1
ATOM 1483 N N . ILE A 1 194 ? 9.050 2.727 -13.051 1.00 13.58 194 ILE A N 1
ATOM 1484 C CA . ILE A 1 194 ? 7.625 2.601 -13.212 1.00 15.72 194 ILE A CA 1
ATOM 1485 C C . ILE A 1 194 ? 6.849 2.580 -11.885 1.00 15.86 194 ILE A C 1
ATOM 1486 O O . ILE A 1 194 ? 5.633 2.801 -11.868 1.00 12.74 194 ILE A O 1
ATOM 1491 N N . GLU A 1 195 ? 7.518 2.278 -10.763 1.00 14.81 195 GLU A N 1
ATOM 1492 C CA . GLU A 1 195 ? 6.823 2.317 -9.483 1.00 14.26 195 GLU A CA 1
ATOM 1493 C C . GLU A 1 195 ? 7.755 2.518 -8.334 1.00 13.00 195 GLU A C 1
ATOM 1494 O O . GLU A 1 195 ? 8.940 2.218 -8.436 1.00 14.47 195 GLU A O 1
ATOM 1500 N N . ALA A 1 196 ? 7.246 3.061 -7.247 1.00 11.58 196 ALA A N 1
ATOM 1501 C CA . ALA A 1 196 ? 8.057 3.326 -6.071 1.00 10.46 196 ALA A CA 1
ATOM 1502 C C . ALA A 1 196 ? 7.395 2.815 -4.817 1.00 10.86 196 ALA A C 1
ATOM 1503 O O . ALA A 1 196 ? 6.189 2.926 -4.665 1.00 10.39 196 ALA A O 1
ATOM 1505 N N . VAL A 1 197 ? 8.228 2.331 -3.903 1.00 10.73 197 VAL A N 1
ATOM 1506 C CA . VAL A 1 197 ? 7.875 2.197 -2.494 1.00 10.74 197 VAL A CA 1
ATOM 1507 C C . VAL A 1 197 ? 8.923 2.918 -1.636 1.00 10.04 197 VAL A C 1
ATOM 1508 O O . VAL A 1 197 ? 10.090 3.143 -2.049 1.00 9.49 197 VAL A O 1
ATOM 1512 N N . ALA A 1 198 ? 8.510 3.389 -0.490 1.00 9.74 198 ALA A N 1
ATOM 1513 C CA . ALA A 1 198 ? 9.424 4.175 0.390 1.00 10.36 198 ALA A CA 1
ATOM 1514 C C . ALA A 1 198 ? 8.913 4.238 1.817 1.00 11.26 198 ALA A C 1
ATOM 1515 O O . ALA A 1 198 ? 7.711 4.110 2.051 1.00 11.60 198 ALA A O 1
ATOM 1517 N N . ILE A 1 199 ? 9.854 4.446 2.729 1.00 11.67 199 ILE A N 1
ATOM 1518 C CA . ILE A 1 199 ? 9.649 4.822 4.119 1.00 12.65 199 ILE A CA 1
ATOM 1519 C C . ILE A 1 199 ? 10.545 6.022 4.411 1.00 12.38 199 ILE A C 1
ATOM 1520 O O . ILE A 1 199 ? 11.772 6.010 4.083 1.00 11.41 199 ILE A O 1
ATOM 1525 N N . SER A 1 200 ? 9.949 7.073 5.004 1.00 12.14 200 SER A N 1
ATOM 1526 C CA . SER A 1 200 ? 10.653 8.305 5.302 1.00 11.97 200 SER A CA 1
ATOM 1527 C C . SER A 1 200 ? 10.645 8.596 6.781 1.00 13.52 200 SER A C 1
ATOM 1528 O O . SER A 1 200 ? 9.849 8.013 7.533 1.00 13.59 200 SER A O 1
ATOM 1531 N N . HIS A 1 201 ? 11.592 9.422 7.209 1.00 13.31 201 HIS A N 1
ATOM 1532 C CA . HIS A 1 201 ? 11.720 9.811 8.599 1.00 15.25 201 HIS A CA 1
ATOM 1533 C C . HIS A 1 201 ? 11.606 11.323 8.659 1.00 15.86 201 HIS A C 1
ATOM 1534 O O . HIS A 1 201 ? 12.281 12.022 7.884 1.00 15.35 201 HIS A O 1
ATOM 1541 N N . SER A 1 202 ? 10.808 11.803 9.604 1.00 17.76 202 SER A N 1
ATOM 1542 C CA . SER A 1 202 ? 10.679 13.216 9.883 1.00 21.12 202 SER A CA 1
ATOM 1543 C C . SER A 1 202 ? 11.145 13.501 11.305 1.00 22.83 202 SER A C 1
ATOM 1544 O O . SER A 1 202 ? 10.988 12.654 12.179 1.00 20.11 202 SER A O 1
ATOM 1547 N N . ALA A 1 203 ? 11.750 14.671 11.536 1.00 24.46 203 ALA A N 1
ATOM 1548 C CA . ALA A 1 203 ? 12.283 14.974 12.864 1.00 26.31 203 ALA A CA 1
ATOM 1549 C C . ALA A 1 203 ? 11.096 15.270 13.806 1.00 28.29 203 ALA A C 1
ATOM 1550 O O . ALA A 1 203 ? 10.113 15.854 13.401 1.00 23.97 203 ALA A O 1
ATOM 1552 N N . GLY A 1 204 ? 11.198 14.880 15.062 1.00 34.65 204 GLY A N 1
ATOM 1553 C CA . GLY A 1 204 ? 10.068 15.101 15.967 1.00 42.29 204 GLY A CA 1
ATOM 1554 C C . GLY A 1 204 ? 8.733 14.578 15.409 1.00 44.06 204 GLY A C 1
ATOM 1555 O O . GLY A 1 204 ? 8.553 14.315 14.178 1.00 55.72 204 GLY A O 1
ATOM 1556 N N . MET A 1 205 ? 7.766 14.492 16.289 1.00 38.39 205 MET A N 1
ATOM 1557 C CA . MET A 1 205 ? 6.612 13.620 16.053 1.00 40.43 205 MET A CA 1
ATOM 1558 C C . MET A 1 205 ? 5.731 14.149 14.947 1.00 43.58 205 MET A C 1
ATOM 1559 O O . MET A 1 205 ? 5.607 15.341 14.823 1.00 44.52 205 MET A O 1
ATOM 1564 N N . GLY A 1 206 ? 5.158 13.237 14.148 1.00 55.98 206 GLY A N 1
ATOM 1565 C CA . GLY A 1 206 ? 4.589 13.548 12.821 1.00 63.09 206 GLY A CA 1
ATOM 1566 C C 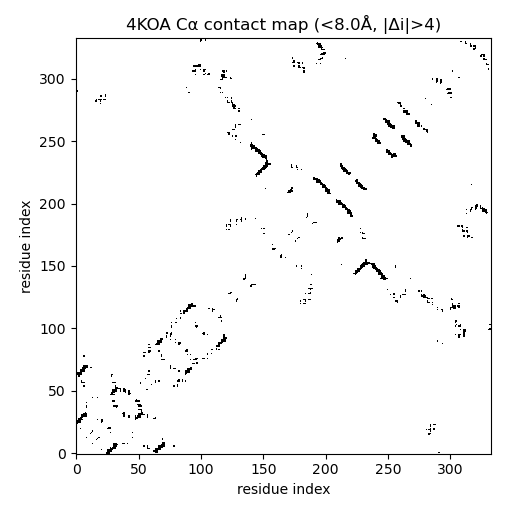. GLY A 1 206 ? 3.953 14.923 12.777 1.00 67.30 206 GLY A C 1
ATOM 1567 O O . GLY A 1 206 ? 3.014 15.175 13.526 1.00 75.08 206 GLY A O 1
ATOM 1568 N N . LYS A 1 207 ? 4.460 15.825 11.934 1.00 64.26 207 LYS A N 1
ATOM 1569 C CA . LYS A 1 207 ? 4.118 17.242 12.082 1.00 66.53 207 LYS A CA 1
ATOM 1570 C C . LYS A 1 207 ? 4.569 18.116 10.898 1.00 67.15 207 LYS A C 1
ATOM 1571 O O . LYS A 1 207 ? 4.636 17.701 9.733 1.00 58.82 207 LYS A O 1
ATOM 1577 N N . GLU A 1 208 ? 4.834 19.363 11.255 1.00 67.46 208 GLU A N 1
ATOM 1578 C CA . GLU A 1 208 ? 5.755 20.237 10.565 1.00 67.19 208 GLU A CA 1
ATOM 1579 C C . GLU A 1 208 ? 7.234 19.782 10.750 1.00 59.55 208 GLU A C 1
ATOM 1580 O O . GLU A 1 208 ? 8.148 20.601 10.653 1.00 57.57 208 GLU A O 1
ATOM 1586 N N . GLY A 1 209 ? 7.476 18.485 10.985 1.00 50.24 209 GLY A N 1
ATOM 1587 C CA . GLY A 1 209 ? 8.845 17.945 11.033 1.00 47.21 209 GLY A CA 1
ATOM 1588 C C . GLY A 1 209 ? 9.468 17.919 9.632 1.00 41.23 209 GLY A C 1
ATOM 1589 O O . GLY A 1 209 ? 8.803 17.559 8.657 1.00 38.60 209 GLY A O 1
ATOM 1590 N N . LEU A 1 210 ? 10.731 18.336 9.515 1.00 35.95 210 LEU A N 1
ATOM 1591 C CA . LEU A 1 210 ? 11.440 18.201 8.237 1.00 30.69 210 LEU A CA 1
ATOM 1592 C C . LEU A 1 210 ? 11.571 16.709 7.912 1.00 23.88 210 LEU A C 1
ATOM 1593 O O . LEU A 1 210 ? 11.984 15.922 8.758 1.00 24.13 210 LEU A O 1
ATOM 1598 N N . GLU A 1 211 ? 11.177 16.318 6.720 1.00 23.17 211 GLU A N 1
ATOM 1599 C CA . GLU A 1 211 ? 11.443 14.931 6.229 1.00 20.56 211 GLU A CA 1
ATOM 1600 C C . GLU A 1 211 ? 12.961 14.885 5.933 1.00 17.66 211 GLU A C 1
ATOM 1601 O O . GLU A 1 211 ? 13.400 15.486 4.965 1.00 17.37 211 GLU A O 1
ATOM 1607 N N . ASP A 1 212 ? 13.732 14.213 6.760 1.00 14.31 212 ASP A N 1
ATOM 1608 C CA . ASP A 1 212 ? 15.183 14.338 6.762 1.00 14.70 212 ASP A CA 1
ATOM 1609 C C . ASP A 1 212 ? 15.923 13.058 6.433 1.00 13.93 212 ASP A C 1
ATOM 1610 O O . ASP A 1 212 ? 17.176 13.047 6.339 1.00 11.79 212 ASP A O 1
ATOM 1615 N N . GLY A 1 213 ? 15.143 12.007 6.199 1.00 12.54 213 GLY A N 1
ATOM 1616 C CA . GLY A 1 213 ? 15.688 10.788 5.616 1.00 12.31 213 GLY A CA 1
ATOM 1617 C C . GLY A 1 213 ? 14.654 9.999 4.922 1.00 11.44 213 GLY A C 1
ATOM 1618 O O . GLY A 1 213 ? 13.478 10.089 5.265 1.00 11.78 213 GLY A O 1
ATOM 1619 N N . VAL A 1 214 ? 15.100 9.237 3.922 1.00 10.29 214 VAL A N 1
ATOM 1620 C CA . VAL A 1 214 ? 14.216 8.376 3.154 1.00 10.24 214 VAL A CA 1
ATOM 1621 C C . VAL A 1 214 ? 15.023 7.191 2.654 1.00 10.24 214 VAL A C 1
ATOM 1622 O O . VAL A 1 214 ? 16.212 7.354 2.285 1.00 10.81 214 VAL A O 1
ATOM 1626 N N . MET A 1 215 ? 14.379 6.034 2.634 1.00 10.35 215 MET A N 1
ATOM 1627 C CA . MET A 1 215 ? 14.823 4.901 1.883 1.00 10.39 215 MET A CA 1
ATOM 1628 C C . MET A 1 215 ? 13.674 4.347 1.088 1.00 10.50 215 MET A C 1
ATOM 1629 O O . MET A 1 215 ? 12.524 4.345 1.527 1.00 9.56 215 MET A O 1
ATOM 1634 N N . GLY A 1 216 ? 14.002 3.850 -0.088 1.00 9.69 216 GLY A N 1
ATOM 1635 C CA . GLY A 1 216 ? 12.965 3.289 -0.921 1.00 9.31 216 GLY A CA 1
ATOM 1636 C C . GLY A 1 216 ? 13.481 2.455 -2.041 1.00 9.85 216 GLY A C 1
ATOM 1637 O O . GLY A 1 216 ? 14.699 2.203 -2.163 1.00 8.43 216 GLY A O 1
ATOM 1638 N N . VAL A 1 217 ? 12.550 2.050 -2.901 1.00 10.12 217 VAL A N 1
ATOM 1639 C CA . VAL A 1 217 ? 12.898 1.227 -4.007 1.00 10.64 217 VAL A CA 1
ATOM 1640 C C . VAL A 1 217 ? 12.108 1.666 -5.223 1.00 10.61 217 VAL A C 1
ATOM 1641 O O . VAL A 1 217 ? 10.914 1.894 -5.158 1.00 11.05 217 VAL A O 1
ATOM 1645 N N . LEU A 1 218 ? 12.813 1.812 -6.327 1.00 11.46 218 LEU A N 1
ATOM 1646 C CA . LEU A 1 218 ? 12.218 1.996 -7.617 1.00 11.49 218 LEU A CA 1
ATOM 1647 C C . LEU A 1 218 ? 12.260 0.730 -8.442 1.00 11.85 218 LEU A C 1
ATOM 1648 O O . LEU A 1 218 ? 13.327 0.108 -8.606 1.00 11.74 218 LEU A O 1
ATOM 1653 N N . ARG A 1 219 ? 11.102 0.345 -9.004 1.00 11.92 219 ARG A N 1
ATOM 1654 C CA . ARG A 1 219 ? 11.100 -0.723 -10.027 1.00 12.00 219 ARG A CA 1
ATOM 1655 C C . ARG A 1 219 ? 11.221 -0.054 -11.392 1.00 11.55 219 ARG A C 1
ATOM 1656 O O . ARG A 1 219 ? 10.391 0.781 -11.782 1.00 10.94 219 ARG A O 1
ATOM 1664 N N . PHE A 1 220 ? 12.234 -0.467 -12.149 1.00 10.96 220 PHE A N 1
ATOM 1665 C CA . PHE A 1 220 ? 12.435 0.014 -13.496 1.00 10.95 220 PHE A CA 1
ATOM 1666 C C . PHE A 1 220 ? 11.748 -0.855 -14.535 1.00 11.55 220 PHE A C 1
ATOM 1667 O O . PHE A 1 220 ? 11.451 -2.058 -14.301 1.00 10.78 220 PHE A O 1
ATOM 1675 N N . ARG A 1 221 ? 11.532 -0.252 -15.710 1.00 13.14 221 ARG A N 1
ATOM 1676 C CA A ARG A 1 221 ? 10.783 -0.911 -16.800 0.50 13.94 221 ARG A CA 1
ATOM 1677 C CA B ARG A 1 221 ? 10.784 -0.928 -16.786 0.50 14.13 221 ARG A CA 1
ATOM 1678 C C . ARG A 1 221 ? 11.453 -2.219 -17.248 1.00 13.31 221 ARG A C 1
ATOM 1679 O O . ARG A 1 221 ? 10.762 -3.189 -17.581 1.00 12.89 221 ARG A O 1
ATOM 1694 N N . SER A 1 222 ? 12.787 -2.248 -17.242 1.00 12.56 222 SER A N 1
ATOM 1695 C CA . SER A 1 222 ? 13.570 -3.439 -17.602 1.00 12.91 222 SER A CA 1
ATOM 1696 C C . SER A 1 222 ? 13.310 -4.563 -16.604 1.00 13.40 222 SER A C 1
ATOM 1697 O O . SER A 1 222 ? 13.432 -5.733 -16.947 1.00 16.00 222 SER A O 1
ATOM 1700 N N . GLY A 1 223 ? 12.980 -4.219 -15.372 1.00 12.68 223 GLY A N 1
ATOM 1701 C CA . GLY A 1 223 ? 12.868 -5.228 -14.264 1.00 12.67 223 GLY A CA 1
ATOM 1702 C C . GLY A 1 223 ? 13.898 -5.011 -13.163 1.00 11.51 223 GLY A C 1
ATOM 1703 O O . GLY A 1 223 ? 13.828 -5.658 -12.095 1.00 12.46 223 GLY A O 1
ATOM 1704 N N . VAL A 1 224 ? 14.858 -4.122 -13.421 1.00 11.31 224 VAL A N 1
ATOM 1705 C CA . VAL A 1 224 ? 15.864 -3.751 -12.438 1.00 11.92 224 VAL A CA 1
ATOM 1706 C C . VAL A 1 224 ? 15.127 -3.161 -11.239 1.00 10.79 224 VAL A C 1
ATOM 1707 O O . VAL A 1 224 ? 14.158 -2.401 -11.403 1.00 10.42 224 VAL A O 1
ATOM 1711 N N . ILE A 1 225 ? 15.607 -3.505 -10.048 1.00 10.64 225 ILE A N 1
ATOM 1712 C CA . ILE A 1 225 ? 15.133 -2.936 -8.828 1.00 10.60 225 ILE A CA 1
ATOM 1713 C C . ILE A 1 225 ? 16.268 -2.098 -8.270 1.00 10.64 225 ILE A C 1
ATOM 1714 O O . ILE A 1 225 ? 17.465 -2.501 -8.290 1.00 9.81 225 ILE A O 1
ATOM 1719 N N . ALA A 1 226 ? 15.922 -0.872 -7.896 1.00 10.02 226 ALA A N 1
ATOM 1720 C CA . ALA A 1 226 ? 16.939 0.110 -7.561 1.00 9.52 226 ALA A CA 1
ATOM 1721 C C . ALA A 1 226 ? 16.602 0.714 -6.220 1.00 9.75 226 ALA A C 1
ATOM 1722 O O . ALA A 1 226 ? 15.531 1.334 -6.091 1.00 11.13 226 ALA A O 1
ATOM 1724 N N . GLN A 1 227 ? 17.474 0.540 -5.230 1.00 9.04 227 GLN A N 1
ATOM 1725 C CA . GLN A 1 227 ? 17.245 1.141 -3.937 1.00 9.67 227 GLN A CA 1
ATOM 1726 C C . GLN A 1 227 ? 17.986 2.432 -3.796 1.00 9.18 227 GLN A C 1
ATOM 1727 O O . GLN A 1 227 ? 19.057 2.635 -4.424 1.00 8.84 227 GLN A O 1
ATOM 1733 N N . PHE A 1 228 ? 17.430 3.332 -2.995 1.00 8.96 228 PHE A N 1
ATOM 1734 C CA . PHE A 1 228 ? 18.062 4.578 -2.669 1.00 8.86 228 PHE A CA 1
ATOM 1735 C C . PHE A 1 228 ? 17.933 4.890 -1.202 1.00 9.01 228 PHE A C 1
ATOM 1736 O O . PHE A 1 228 ? 16.975 4.485 -0.554 1.00 8.77 228 PHE A O 1
ATOM 1744 N N . HIS A 1 229 ? 18.915 5.627 -0.709 1.00 9.02 229 HIS A N 1
ATOM 1745 C CA . HIS A 1 229 ? 18.984 6.134 0.660 1.00 10.27 229 HIS A CA 1
ATOM 1746 C C . HIS A 1 229 ? 19.488 7.575 0.645 1.00 10.20 229 HIS A C 1
ATOM 1747 O O . HIS A 1 229 ? 20.626 7.824 0.328 1.00 11.13 229 HIS A O 1
ATOM 1754 N N . ASP A 1 230 ? 18.627 8.512 1.004 1.00 10.61 230 ASP A N 1
ATOM 1755 C CA . ASP A 1 230 ? 18.932 9.919 1.002 1.00 11.12 230 ASP A CA 1
ATOM 1756 C C . ASP A 1 230 ? 18.641 10.462 2.375 1.00 11.49 230 ASP A C 1
ATOM 1757 O O . ASP A 1 230 ? 17.649 10.089 2.998 1.00 11.03 230 ASP A O 1
ATOM 1762 N N . ALA A 1 231 ? 19.507 11.338 2.860 1.00 11.46 231 ALA A N 1
ATOM 1763 C CA . ALA A 1 231 ? 19.345 11.944 4.150 1.00 12.08 231 ALA A CA 1
ATOM 1764 C C . ALA A 1 231 ? 20.140 13.236 4.262 1.00 12.23 231 ALA A C 1
ATOM 1765 O O . ALA A 1 231 ? 21.135 13.456 3.530 1.00 12.15 231 ALA A O 1
ATOM 1767 N N . PHE A 1 232 ? 19.726 14.018 5.249 1.00 14.30 232 PHE A N 1
ATOM 1768 C CA . PHE A 1 232 ? 20.419 15.224 5.689 1.00 15.36 232 PHE A CA 1
ATOM 1769 C C . PHE A 1 232 ? 21.194 15.051 7.014 1.00 15.70 232 PHE A C 1
ATOM 1770 O O . PHE A 1 232 ? 21.921 15.973 7.442 1.00 15.37 232 PHE A O 1
ATOM 1778 N N . THR A 1 233 ? 21.033 13.895 7.667 1.00 14.91 233 THR A N 1
ATOM 1779 C CA . THR A 1 233 ? 21.397 13.687 9.064 1.00 15.92 233 THR A CA 1
ATOM 1780 C C . THR A 1 233 ? 22.605 12.800 9.316 1.00 17.63 233 THR A C 1
ATOM 1781 O O . THR A 1 233 ? 22.942 12.538 10.471 1.00 20.57 233 THR A O 1
ATOM 1785 N N . THR A 1 234 ? 23.263 12.315 8.263 1.00 19.21 234 THR A N 1
ATOM 1786 C CA . THR A 1 234 ? 24.351 11.343 8.441 1.00 19.15 234 THR A CA 1
ATOM 1787 C C . THR A 1 234 ? 25.654 11.945 7.976 1.00 20.08 234 THR A C 1
ATOM 1788 O O . THR A 1 234 ? 25.834 12.214 6.767 1.00 19.76 234 THR A O 1
ATOM 1792 N N . LYS A 1 235 ? 26.571 12.106 8.912 1.00 18.82 235 LYS A N 1
ATOM 1793 C CA . LYS A 1 235 ? 27.849 12.754 8.618 1.00 22.15 235 LYS A CA 1
ATOM 1794 C C . LYS A 1 235 ? 28.876 11.867 8.055 1.00 19.92 235 LYS A C 1
ATOM 1795 O O . LYS A 1 235 ? 29.768 12.348 7.434 1.00 18.39 235 LYS A O 1
ATOM 1801 N N . PHE A 1 236 ? 28.809 10.573 8.337 1.00 17.25 236 PHE A N 1
ATOM 1802 C CA . PHE A 1 236 ? 29.935 9.705 8.066 1.00 18.03 236 PHE A CA 1
ATOM 1803 C C . PHE A 1 236 ? 29.642 8.641 7.025 1.00 19.20 236 PHE A C 1
ATOM 1804 O O . PHE A 1 236 ? 30.300 7.600 7.002 1.00 18.57 236 PHE A O 1
ATOM 1812 N N . ALA A 1 237 ? 28.648 8.896 6.171 1.00 18.11 237 ALA A N 1
ATOM 1813 C CA . ALA A 1 237 ? 28.366 7.970 5.078 1.00 18.96 237 ALA A CA 1
ATOM 1814 C C . ALA A 1 237 ? 28.814 8.533 3.714 1.00 19.88 237 ALA A C 1
ATOM 1815 O O . ALA A 1 237 ? 28.306 9.569 3.290 1.00 22.08 237 ALA A O 1
ATOM 1817 N N . GLU A 1 238 ? 29.735 7.865 3.025 1.00 18.67 238 GLU A N 1
ATOM 1818 C CA . GLU A 1 238 ? 30.133 8.307 1.687 1.00 19.87 238 GLU A CA 1
ATOM 1819 C C . GLU A 1 238 ? 28.993 8.089 0.702 1.00 16.67 238 GLU A C 1
ATOM 1820 O O . GLU A 1 238 ? 28.094 7.262 0.934 1.00 13.98 238 GLU A O 1
ATOM 1826 N N . THR A 1 239 ? 28.995 8.856 -0.391 1.00 15.31 239 THR A N 1
ATOM 1827 C CA . THR A 1 239 ? 27.910 8.681 -1.387 1.00 12.77 239 THR A CA 1
ATOM 1828 C C . THR A 1 239 ? 28.395 7.605 -2.332 1.00 11.64 239 THR A C 1
ATOM 1829 O O . THR A 1 239 ? 29.551 7.262 -2.344 1.00 11.13 239 THR A O 1
ATOM 1833 N N . GLY A 1 240 ? 27.477 7.065 -3.133 1.00 10.80 240 GLY A N 1
ATOM 1834 C CA . GLY A 1 240 ? 27.772 6.011 -4.015 1.00 10.27 240 GLY A CA 1
ATOM 1835 C C . GLY A 1 240 ? 26.634 5.664 -4.936 1.00 10.76 240 GLY A C 1
ATOM 1836 O O . GLY A 1 240 ? 25.475 6.020 -4.685 1.00 11.69 240 GLY A O 1
ATOM 1837 N N . LEU A 1 241 ? 26.964 5.012 -6.039 1.00 10.14 241 LEU A N 1
ATOM 1838 C CA . LEU A 1 241 ? 25.954 4.481 -6.947 1.00 10.16 241 LEU A CA 1
ATOM 1839 C C . LEU A 1 241 ? 26.521 3.215 -7.554 1.00 10.14 241 LEU A C 1
ATOM 1840 O O . LEU A 1 241 ? 27.671 3.221 -7.966 1.00 10.35 241 LEU A O 1
ATOM 1845 N N . GLU A 1 242 ? 25.752 2.121 -7.535 1.00 9.60 242 GLU A N 1
ATOM 1846 C CA . GLU A 1 242 ? 26.217 0.816 -7.996 1.00 10.73 242 GLU A CA 1
ATOM 1847 C C . GLU A 1 242 ? 25.193 0.218 -8.885 1.00 10.46 242 GLU A C 1
ATOM 1848 O O . GLU A 1 242 ? 23.994 0.456 -8.702 1.00 9.44 242 GLU A O 1
ATOM 1854 N N . VAL A 1 243 ? 25.659 -0.574 -9.840 1.00 10.34 243 VAL A N 1
ATOM 1855 C CA . VAL A 1 243 ? 24.818 -1.333 -10.664 1.00 10.11 243 VAL A CA 1
ATOM 1856 C C . VAL A 1 243 ? 25.362 -2.763 -10.724 1.00 10.78 243 VAL A C 1
ATOM 1857 O O . VAL A 1 243 ? 26.553 -2.991 -11.054 1.00 10.38 243 VAL A O 1
ATOM 1861 N N . HIS A 1 244 ? 24.511 -3.706 -10.352 1.00 10.43 244 HIS A N 1
ATOM 1862 C CA . HIS A 1 244 ? 24.903 -5.126 -10.318 1.00 10.97 244 HIS A CA 1
ATOM 1863 C C . HIS A 1 244 ? 24.244 -5.854 -11.445 1.00 10.67 244 HIS A C 1
ATOM 1864 O O . HIS A 1 244 ? 23.024 -5.745 -11.620 1.00 9.90 244 HIS A O 1
ATOM 1871 N N . GLY A 1 245 ? 25.038 -6.543 -12.250 1.00 10.39 245 GLY A N 1
ATOM 1872 C CA . GLY A 1 245 ? 24.506 -7.281 -13.381 1.00 11.00 245 GLY A CA 1
ATOM 1873 C C . GLY A 1 245 ? 24.787 -8.769 -13.406 1.00 12.28 245 GLY A C 1
ATOM 1874 O O . GLY A 1 245 ? 25.388 -9.352 -12.467 1.00 12.20 245 GLY A O 1
ATOM 1875 N N . THR A 1 246 ? 24.355 -9.412 -14.494 1.00 13.16 246 THR A N 1
ATOM 1876 C CA . THR A 1 246 ? 24.557 -10.866 -14.610 1.00 13.63 246 THR A CA 1
ATOM 1877 C C . THR A 1 246 ? 26.026 -11.306 -14.832 1.00 14.61 246 THR A C 1
ATOM 1878 O O . THR A 1 246 ? 26.333 -12.470 -14.634 1.00 15.46 246 THR A O 1
ATOM 1882 N N . ALA A 1 247 ? 26.911 -10.400 -15.240 1.00 13.00 247 ALA A N 1
ATOM 1883 C CA . ALA A 1 247 ? 28.280 -10.753 -15.595 1.00 12.72 247 ALA A CA 1
ATOM 1884 C C . ALA A 1 247 ? 29.224 -9.759 -15.057 1.00 13.97 247 ALA A C 1
ATOM 1885 O O . ALA A 1 247 ? 30.393 -9.775 -15.425 1.00 14.07 247 ALA A O 1
ATOM 1887 N N . GLY A 1 248 ? 28.761 -8.917 -14.106 1.00 11.66 248 GLY A N 1
ATOM 1888 C CA . GLY A 1 248 ? 29.667 -7.946 -13.530 1.00 10.69 248 GLY A CA 1
ATOM 1889 C C . GLY A 1 248 ? 28.932 -6.973 -12.631 1.00 11.39 248 GLY A C 1
ATOM 1890 O O . GLY A 1 248 ? 27.699 -6.948 -12.637 1.00 11.76 248 GLY A O 1
ATOM 1891 N N . SER A 1 249 ? 29.680 -6.171 -11.872 1.00 11.41 249 SER A N 1
ATOM 1892 C CA . SER A 1 249 ? 29.095 -5.083 -11.101 1.00 12.00 249 SER A CA 1
ATOM 1893 C C . SER A 1 249 ? 29.918 -3.825 -11.289 1.00 12.96 249 SER A C 1
ATOM 1894 O O . SER A 1 249 ? 31.169 -3.875 -11.347 1.00 14.44 249 SER A O 1
ATOM 1897 N N . LEU A 1 250 ? 29.241 -2.683 -11.285 1.00 11.86 250 LEU A N 1
ATOM 1898 C CA . LEU A 1 250 ? 29.906 -1.386 -11.321 1.00 12.04 250 LEU A CA 1
ATOM 1899 C C . LEU A 1 250 ? 29.687 -0.675 -9.963 1.00 12.47 250 LEU A C 1
ATOM 1900 O O . LEU A 1 250 ? 28.565 -0.524 -9.528 1.00 10.79 250 LEU A O 1
ATOM 1905 N N . ILE A 1 251 ? 30.757 -0.285 -9.296 1.00 12.35 251 ILE A N 1
ATOM 1906 C CA . ILE A 1 251 ? 30.693 0.307 -7.988 1.00 13.62 251 ILE A CA 1
ATOM 1907 C C . ILE A 1 251 ? 31.285 1.702 -8.058 1.00 13.98 251 ILE A C 1
ATOM 1908 O O . ILE A 1 251 ? 32.509 1.895 -8.187 1.00 12.05 251 ILE A O 1
ATOM 1913 N N . GLY A 1 252 ? 30.392 2.672 -8.031 1.00 12.66 252 GLY A N 1
ATOM 1914 C CA . GLY A 1 252 ? 30.759 4.074 -7.915 1.00 13.09 252 GLY A CA 1
ATOM 1915 C C . GLY A 1 252 ? 30.806 4.526 -6.472 1.00 13.06 252 GLY A C 1
ATOM 1916 O O . GLY A 1 252 ? 29.832 4.394 -5.764 1.00 13.04 252 GLY A O 1
ATOM 1917 N N . ARG A 1 253 ? 31.941 5.088 -6.050 1.00 13.07 253 ARG A N 1
ATOM 1918 C CA . ARG A 1 253 ? 32.130 5.673 -4.737 1.00 14.17 253 ARG A CA 1
ATOM 1919 C C . ARG A 1 253 ? 32.416 7.144 -4.856 1.00 14.16 253 ARG A C 1
ATOM 1920 O O . ARG A 1 253 ? 33.211 7.582 -5.744 1.00 13.89 253 ARG A O 1
ATOM 1928 N N . ASN A 1 254 ? 31.783 7.907 -3.965 1.00 13.27 254 ASN A N 1
ATOM 1929 C CA . ASN A 1 254 ? 31.977 9.339 -3.868 1.00 15.27 254 ASN A CA 1
ATOM 1930 C C . ASN A 1 254 ? 31.601 10.032 -5.169 1.00 13.82 254 ASN A C 1
ATOM 1931 O O . ASN A 1 254 ? 32.277 10.896 -5.608 1.00 13.60 254 ASN A O 1
ATOM 1936 N N . VAL A 1 255 ? 30.467 9.640 -5.746 1.00 12.71 255 VAL A N 1
ATOM 1937 C CA . VAL A 1 255 ? 30.052 10.095 -7.047 1.00 11.37 255 VAL A CA 1
ATOM 1938 C C . VAL A 1 255 ? 28.722 10.866 -7.054 1.00 11.36 255 VAL A C 1
ATOM 1939 O O . VAL A 1 255 ? 28.311 11.237 -8.119 1.00 11.04 255 VAL A O 1
ATOM 1943 N N . MET A 1 256 ? 28.120 11.161 -5.891 1.00 11.04 256 MET A N 1
ATOM 1944 C CA . MET A 1 256 ? 26.862 11.926 -5.852 1.00 11.69 256 MET A CA 1
ATOM 1945 C C . MET A 1 256 ? 27.033 13.350 -5.358 1.00 12.09 256 MET A C 1
ATOM 1946 O O . MET A 1 256 ? 26.033 13.966 -5.026 1.00 12.36 256 MET A O 1
ATOM 1951 N N . THR A 1 257 ? 28.265 13.891 -5.355 1.00 11.85 257 THR A N 1
ATOM 1952 C CA . THR A 1 257 ? 28.510 15.263 -4.929 1.00 12.37 257 THR A CA 1
ATOM 1953 C C . THR A 1 257 ? 28.540 16.131 -6.159 1.00 12.26 257 THR A C 1
ATOM 1954 O O . THR A 1 257 ? 28.586 15.619 -7.296 1.00 11.58 257 THR A O 1
ATOM 1958 N N . GLN A 1 258 ? 28.599 17.440 -5.905 1.00 13.82 258 GLN A N 1
ATOM 1959 C CA . GLN A 1 258 ? 28.702 18.422 -6.978 1.00 14.01 258 GLN A CA 1
ATOM 1960 C C . GLN A 1 258 ? 30.062 18.458 -7.644 1.00 14.83 258 GLN A C 1
ATOM 1961 O O . GLN A 1 258 ? 30.192 18.966 -8.770 1.00 15.71 258 GLN A O 1
ATOM 1967 N N A ARG A 1 259 ? 31.075 17.904 -6.991 0.57 14.94 259 ARG A N 1
ATOM 1968 N N B ARG A 1 259 ? 31.073 17.898 -6.976 0.43 15.18 259 ARG A N 1
ATOM 1969 C CA A ARG A 1 259 ? 32.441 18.048 -7.470 0.57 15.69 259 ARG A CA 1
ATOM 1970 C CA B ARG A 1 259 ? 32.456 17.967 -7.444 0.43 15.95 259 ARG A CA 1
ATOM 1971 C C A ARG A 1 259 ? 32.837 16.938 -8.424 0.57 15.99 259 ARG A C 1
ATOM 1972 C C B ARG A 1 259 ? 32.811 16.917 -8.475 0.43 16.19 259 ARG A C 1
ATOM 1973 O O A ARG A 1 259 ? 32.276 15.829 -8.355 0.57 14.85 259 ARG A O 1
ATOM 1974 O O B ARG A 1 259 ? 32.230 15.820 -8.484 0.43 15.21 259 ARG A O 1
ATOM 1989 N N . PRO A 1 260 ? 33.817 17.219 -9.328 1.00 16.77 260 PRO A N 1
ATOM 1990 C CA . PRO A 1 260 ? 34.266 16.239 -10.299 1.00 16.42 260 PRO A CA 1
ATOM 1991 C C . PRO A 1 260 ? 35.237 15.224 -9.660 1.00 18.08 260 PRO A C 1
ATOM 1992 O O . PRO A 1 260 ? 36.403 15.196 -9.998 1.00 16.43 260 PRO A O 1
ATOM 1996 N N . VAL A 1 261 ? 34.724 14.403 -8.733 1.00 16.15 261 VAL A N 1
ATOM 1997 C CA . VAL A 1 261 ? 35.522 13.403 -8.025 1.00 15.44 261 VAL A CA 1
ATOM 1998 C C . VAL A 1 261 ? 34.819 12.052 -8.021 1.00 15.84 261 VAL A C 1
ATOM 1999 O O . VAL A 1 261 ? 33.675 11.949 -8.471 1.00 16.61 261 VAL A O 1
ATOM 2003 N N . GLY A 1 262 ? 35.435 11.034 -7.444 1.00 14.00 262 GLY A N 1
ATOM 2004 C CA . GLY A 1 262 ? 34.805 9.731 -7.357 1.00 15.56 262 GLY A CA 1
ATOM 2005 C C . GLY A 1 262 ? 35.513 8.701 -8.221 1.00 15.20 262 GLY A C 1
ATOM 2006 O O . GLY A 1 262 ? 36.320 9.068 -9.105 1.00 15.82 262 GLY A O 1
ATOM 2007 N N . THR A 1 263 ? 35.279 7.441 -7.914 1.00 14.25 263 THR A N 1
ATOM 2008 C CA . THR A 1 263 ? 35.856 6.303 -8.621 1.00 14.29 263 THR A CA 1
ATOM 2009 C C . THR A 1 263 ? 34.768 5.335 -9.029 1.00 14.62 263 THR A C 1
ATOM 2010 O O . THR A 1 263 ? 33.703 5.276 -8.413 1.00 13.59 263 THR A O 1
ATOM 2014 N N . VAL A 1 264 ? 35.071 4.570 -10.061 1.00 15.38 264 VAL A N 1
ATOM 2015 C CA . VAL A 1 264 ? 34.219 3.490 -10.483 1.00 15.27 264 VAL A CA 1
ATOM 2016 C C . VAL A 1 264 ? 35.090 2.270 -10.681 1.00 15.75 264 VAL A C 1
ATOM 2017 O O . VAL A 1 264 ? 36.058 2.310 -11.442 1.00 14.08 264 VAL A O 1
ATOM 2021 N N . VAL A 1 265 ? 34.714 1.189 -9.995 1.00 15.38 265 VAL A N 1
ATOM 2022 C CA . VAL A 1 265 ? 35.332 -0.061 -10.184 1.00 16.40 265 VAL A CA 1
ATOM 2023 C C . VAL A 1 265 ? 34.374 -0.995 -10.905 1.00 16.02 265 VAL A C 1
ATOM 2024 O O . VAL A 1 265 ? 33.154 -1.046 -10.595 1.00 14.69 265 VAL A O 1
ATOM 2028 N N . LEU A 1 266 ? 34.934 -1.756 -11.826 1.00 15.31 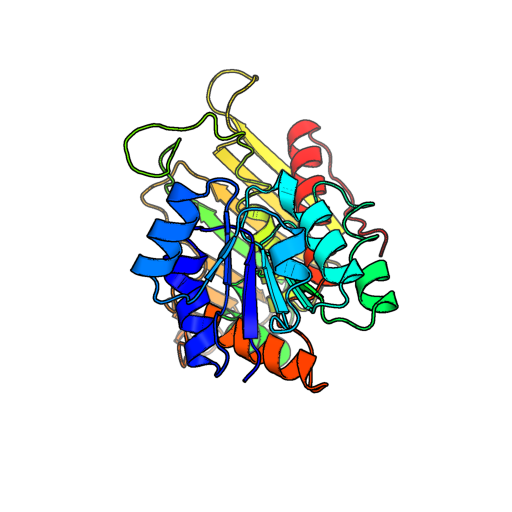266 LEU A N 1
ATOM 2029 C CA . LEU A 1 266 ? 34.244 -2.903 -12.448 1.00 16.06 266 LEU A CA 1
ATOM 2030 C C . LEU A 1 266 ? 34.730 -4.187 -11.826 1.00 15.54 266 LEU A C 1
ATOM 2031 O O . LEU A 1 266 ? 35.920 -4.484 -11.953 1.00 13.56 266 LEU A O 1
ATOM 2036 N N . ARG A 1 267 ? 33.830 -4.959 -11.212 1.00 16.74 267 ARG A N 1
ATOM 2037 C CA . ARG A 1 267 ? 34.125 -6.294 -10.724 1.00 18.06 267 ARG A CA 1
ATOM 2038 C C . ARG A 1 267 ? 33.472 -7.336 -11.633 1.00 17.66 267 ARG A C 1
ATOM 2039 O O . ARG A 1 267 ? 32.255 -7.295 -11.956 1.00 15.88 267 ARG A O 1
ATOM 2047 N N . ASN A 1 268 ? 34.290 -8.299 -12.058 1.00 15.20 268 ASN A N 1
ATOM 2048 C CA . ASN A 1 268 ? 33.819 -9.333 -12.922 1.00 15.29 268 ASN A CA 1
ATOM 2049 C C . ASN A 1 268 ? 34.701 -10.594 -12.731 1.00 15.83 268 ASN A C 1
ATOM 2050 O O . ASN A 1 268 ? 35.401 -10.729 -11.732 1.00 14.54 268 ASN A O 1
ATOM 2055 N N . GLU A 1 269 ? 34.614 -11.545 -13.638 1.00 17.91 269 GLU A N 1
ATOM 2056 C CA . GLU A 1 269 ? 35.412 -12.762 -13.478 1.00 19.81 269 GLU A CA 1
ATOM 2057 C C . GLU A 1 269 ? 36.935 -12.514 -13.444 1.00 17.69 269 GLU A C 1
ATOM 2058 O O . GLU A 1 269 ? 37.657 -13.313 -12.961 1.00 17.82 269 GLU A O 1
ATOM 2064 N N . GLU A 1 270 ? 37.429 -11.424 -14.000 1.00 17.31 270 GLU A N 1
ATOM 2065 C CA . GLU A 1 270 ? 38.867 -11.116 -13.979 1.00 18.15 270 GLU A CA 1
ATOM 2066 C C . GLU A 1 270 ? 39.384 -10.562 -12.662 1.00 19.53 270 GLU A C 1
ATOM 2067 O O . GLU A 1 270 ? 40.596 -10.543 -12.405 1.00 19.50 270 GLU A O 1
ATOM 2073 N N . GLY A 1 271 ? 38.447 -10.095 -11.843 1.00 16.43 271 GLY A N 1
ATOM 2074 C CA . GLY A 1 271 ? 38.716 -9.452 -10.586 1.00 17.31 271 GLY A CA 1
ATOM 2075 C C . GLY A 1 271 ? 38.042 -8.084 -10.520 1.00 16.94 271 GLY A C 1
ATOM 2076 O O . GLY A 1 271 ? 36.932 -7.847 -11.058 1.00 15.21 271 GLY A O 1
ATOM 2077 N N . GLU A 1 272 ? 38.729 -7.160 -9.881 1.00 19.89 272 GLU A N 1
ATOM 2078 C CA . GLU A 1 272 ? 38.301 -5.784 -9.787 1.00 23.42 272 GLU A CA 1
ATOM 2079 C C . GLU A 1 272 ? 39.331 -4.883 -10.438 1.00 24.38 272 GLU A C 1
ATOM 2080 O O . GLU A 1 272 ? 40.519 -5.015 -10.151 1.00 22.59 272 GLU A O 1
ATOM 2086 N N . SER A 1 273 ? 38.896 -3.944 -11.259 1.00 23.65 273 SER A N 1
ATOM 2087 C CA . SER A 1 273 ? 39.772 -2.831 -11.653 1.00 27.01 273 SER A CA 1
ATOM 2088 C C . SER A 1 273 ? 39.047 -1.476 -11.693 1.00 26.84 273 SER A C 1
ATOM 2089 O O . SER A 1 273 ? 37.838 -1.422 -11.914 1.00 21.49 273 SER A O 1
ATOM 2092 N N . GLU A 1 274 ? 39.805 -0.394 -11.503 1.00 26.19 274 GLU A N 1
ATOM 2093 C CA . GLU A 1 274 ? 39.288 0.975 -11.585 1.00 26.05 274 GLU A CA 1
ATOM 2094 C C . GLU A 1 274 ? 39.107 1.348 -13.045 1.00 25.01 274 GLU A C 1
ATOM 2095 O O . GLU A 1 274 ? 39.979 1.079 -13.853 1.00 31.90 274 GLU A O 1
ATOM 2101 N N . LEU A 1 275 ? 37.951 1.901 -13.421 1.00 22.90 275 LEU A N 1
ATOM 2102 C CA . LEU A 1 275 ? 37.733 2.375 -14.770 1.00 22.48 275 LEU A CA 1
ATOM 2103 C C . LEU A 1 275 ? 38.472 3.691 -14.925 1.00 22.77 275 LEU A C 1
ATOM 2104 O O . LEU A 1 275 ? 38.440 4.502 -14.012 1.00 23.72 275 LEU A O 1
ATOM 2109 N N . PRO A 1 276 ? 39.159 3.913 -16.064 1.00 24.02 276 PRO A N 1
ATOM 2110 C CA . PRO A 1 276 ? 39.882 5.162 -16.204 1.00 26.06 276 PRO A CA 1
ATOM 2111 C C . PRO A 1 276 ? 38.886 6.306 -16.459 1.00 25.16 276 PRO A C 1
ATOM 2112 O O . PRO A 1 276 ? 37.962 6.168 -17.245 1.00 27.44 276 PRO A O 1
ATOM 2116 N N . LEU A 1 277 ? 39.084 7.427 -15.795 1.00 25.99 277 LEU A N 1
ATOM 2117 C CA . LEU A 1 277 ? 38.118 8.524 -15.844 1.00 26.12 277 LEU A CA 1
ATOM 2118 C C . LEU A 1 277 ? 38.827 9.820 -16.125 1.00 26.44 277 LEU A C 1
ATOM 2119 O O . LEU A 1 277 ? 39.809 10.125 -15.501 1.00 25.20 277 LEU A O 1
ATOM 2124 N N . ASP A 1 278 ? 38.266 10.631 -16.989 1.00 26.36 278 ASP A N 1
ATOM 2125 C CA . ASP A 1 278 ? 38.796 11.956 -17.210 1.00 27.59 278 ASP A CA 1
ATOM 2126 C C . ASP A 1 278 ? 37.791 12.867 -16.555 1.00 24.66 278 ASP A C 1
ATOM 2127 O O . ASP A 1 278 ? 36.772 13.220 -17.147 1.00 24.09 278 ASP A O 1
ATOM 2132 N N . HIS A 1 279 ? 38.073 13.224 -15.320 1.00 22.79 279 HIS A N 1
ATOM 2133 C CA . HIS A 1 279 ? 37.143 14.011 -14.517 1.00 24.11 279 HIS A CA 1
ATOM 2134 C C . HIS A 1 279 ? 37.009 15.405 -15.068 1.00 24.97 279 HIS A C 1
ATOM 2135 O O . HIS A 1 279 ? 38.019 16.057 -15.308 1.00 22.29 279 HIS A O 1
ATOM 2142 N N . ARG A 1 280 ? 35.779 15.874 -15.264 1.00 22.21 280 ARG A N 1
ATOM 2143 C CA . ARG A 1 280 ? 35.605 17.281 -15.628 1.00 23.30 280 ARG A CA 1
ATOM 2144 C C . ARG A 1 280 ? 34.383 17.914 -14.970 1.00 20.12 280 ARG A C 1
ATOM 2145 O O . ARG A 1 280 ? 33.374 17.259 -14.724 1.00 19.30 280 ARG A O 1
ATOM 2153 N N . ASN A 1 281 ? 34.552 19.186 -14.653 1.00 18.00 281 ASN A N 1
ATOM 2154 C CA . ASN A 1 281 ? 33.553 20.026 -14.056 1.00 18.27 281 ASN A CA 1
ATOM 2155 C C . ASN A 1 281 ? 32.190 19.663 -14.609 1.00 15.25 281 ASN A C 1
ATOM 2156 O O . ASN A 1 281 ? 31.983 19.705 -15.815 1.00 14.47 281 ASN A O 1
ATOM 2161 N N . LEU A 1 282 ? 31.274 19.276 -13.728 1.00 14.80 282 LEU A N 1
ATOM 2162 C CA . LEU A 1 282 ? 29.927 18.789 -14.143 1.00 13.98 282 LEU A CA 1
ATOM 2163 C C . LEU A 1 282 ? 29.178 19.897 -14.792 1.00 12.85 282 LEU A C 1
ATOM 2164 O O . LEU A 1 282 ? 28.400 19.673 -15.727 1.00 13.85 282 LEU A O 1
ATOM 2169 N N . TYR A 1 283 ? 29.338 21.108 -14.253 1.00 12.79 283 TYR A N 1
ATOM 2170 C CA . TYR A 1 283 ? 28.544 22.267 -14.708 1.00 12.77 283 TYR A CA 1
ATOM 2171 C C . TYR A 1 283 ? 29.081 22.780 -16.033 1.00 14.01 283 TYR A C 1
ATOM 2172 O O . TYR A 1 283 ? 28.334 23.138 -16.913 1.00 12.67 283 TYR A O 1
ATOM 2181 N N . GLU A 1 284 ? 30.408 22.754 -16.204 1.00 16.23 284 GLU A N 1
ATOM 2182 C CA . GLU A 1 284 ? 31.025 23.051 -17.495 1.00 16.17 284 GLU A CA 1
ATOM 2183 C C . GLU A 1 284 ? 30.494 22.143 -18.567 1.00 15.63 284 GLU A C 1
ATOM 2184 O O . GLU A 1 284 ? 30.164 22.591 -19.662 1.00 13.75 284 GLU A O 1
ATOM 2190 N N . THR A 1 285 ? 30.360 20.859 -18.262 1.00 13.70 285 THR A N 1
ATOM 2191 C CA . THR A 1 285 ? 29.826 19.910 -19.226 1.00 14.14 285 THR A CA 1
ATOM 2192 C C . THR A 1 285 ? 28.342 20.199 -19.571 1.00 14.20 285 THR A C 1
ATOM 2193 O O . THR A 1 285 ? 27.939 20.181 -20.765 1.00 14.02 285 THR A O 1
ATOM 2197 N N . ALA A 1 286 ? 27.554 20.530 -18.549 1.00 12.95 286 ALA A N 1
ATOM 2198 C CA . ALA A 1 286 ? 26.143 20.834 -18.752 1.00 14.19 286 ALA A CA 1
ATOM 2199 C C . ALA A 1 286 ? 25.931 22.049 -19.645 1.00 12.85 286 ALA A C 1
ATOM 2200 O O . ALA A 1 286 ? 25.115 22.030 -20.558 1.00 12.28 286 ALA A O 1
ATOM 2202 N N . ILE A 1 287 ? 26.699 23.090 -19.382 1.00 13.22 287 ILE A N 1
ATOM 2203 C CA . ILE A 1 287 ? 26.611 24.337 -20.175 1.00 13.96 287 ILE A CA 1
ATOM 2204 C C . ILE A 1 287 ? 27.049 24.112 -21.609 1.00 14.18 287 ILE A C 1
ATOM 2205 O O . ILE A 1 287 ? 26.436 24.603 -22.527 1.00 13.38 287 ILE A O 1
ATOM 2210 N N . ALA A 1 288 ? 28.095 23.320 -21.799 1.00 16.41 288 ALA A N 1
ATOM 2211 C CA . ALA A 1 288 ? 28.570 23.033 -23.150 1.00 16.73 288 ALA A CA 1
ATOM 2212 C C . ALA A 1 288 ? 27.504 22.334 -23.970 1.00 15.52 288 ALA A C 1
ATOM 2213 O O . ALA A 1 288 ? 27.272 22.673 -25.137 1.00 15.24 288 ALA A O 1
ATOM 2215 N N . ALA A 1 289 ? 26.841 21.366 -23.359 1.00 14.83 289 ALA A N 1
ATOM 2216 C CA . ALA A 1 289 ? 25.764 20.655 -23.989 1.00 14.33 289 ALA A CA 1
ATOM 2217 C C . ALA A 1 289 ? 24.596 21.611 -24.293 1.00 13.48 289 ALA A C 1
ATOM 2218 O O . ALA A 1 289 ? 23.953 21.533 -25.356 1.00 13.07 289 ALA A O 1
ATOM 2220 N N . PHE A 1 290 ? 24.293 22.500 -23.359 1.00 12.53 290 PHE A N 1
ATOM 2221 C CA . PHE A 1 290 ? 23.198 23.472 -23.565 1.00 12.17 290 PHE A CA 1
ATOM 2222 C C . PHE A 1 290 ? 23.541 24.407 -24.733 1.00 12.42 290 PHE A C 1
ATOM 2223 O O . PHE A 1 290 ? 22.717 24.648 -25.622 1.00 12.16 290 PHE A O 1
ATOM 2231 N N . HIS A 1 291 ? 24.775 24.896 -24.748 1.00 13.62 291 HIS A N 1
ATOM 2232 C CA . HIS A 1 291 ? 25.212 25.778 -25.829 1.00 15.18 291 HIS A CA 1
ATOM 2233 C C . HIS A 1 291 ? 25.143 25.041 -27.176 1.00 16.97 291 HIS A C 1
ATOM 2234 O O . HIS A 1 291 ? 24.658 25.599 -28.141 1.00 17.23 291 HIS A O 1
ATOM 2241 N N . SER A 1 292 ? 25.535 23.775 -27.243 1.00 18.10 292 SER A N 1
ATOM 2242 C CA . SER A 1 292 ? 25.393 23.048 -28.503 1.00 18.52 292 SER A CA 1
ATOM 2243 C C . SER A 1 292 ? 23.950 22.915 -28.930 1.00 19.03 292 SER A C 1
ATOM 2244 O O . SER A 1 292 ? 23.633 23.035 -30.137 1.00 19.42 292 SER A O 1
ATOM 2247 N N . ALA A 1 293 ? 23.065 22.657 -27.971 1.00 16.18 293 ALA A N 1
ATOM 2248 C CA . ALA A 1 293 ? 21.665 22.562 -28.288 1.00 17.12 293 ALA A CA 1
ATOM 2249 C C . ALA A 1 293 ? 21.076 23.858 -28.861 1.00 16.02 293 ALA A C 1
ATOM 2250 O O . ALA A 1 293 ? 20.285 23.806 -29.752 1.00 16.21 293 ALA A O 1
ATOM 2252 N N . ILE A 1 294 ? 21.453 24.995 -28.318 1.00 15.84 294 ILE A N 1
ATOM 2253 C CA . ILE A 1 294 ? 21.030 26.300 -28.803 1.00 16.81 294 ILE A CA 1
ATOM 2254 C C . ILE A 1 294 ? 21.472 26.406 -30.256 1.00 18.93 294 ILE A C 1
ATOM 2255 O O . ILE A 1 294 ? 20.686 26.882 -31.106 1.00 17.81 294 ILE A O 1
ATOM 2260 N N . GLY A 1 295 ? 22.699 25.923 -30.496 1.00 18.04 295 GLY A N 1
ATOM 2261 C CA . GLY A 1 295 ? 23.306 25.893 -31.833 1.00 22.35 295 GLY A CA 1
ATOM 2262 C C . GLY A 1 295 ? 22.640 24.923 -32.799 1.00 25.44 295 GLY A C 1
ATOM 2263 O O . GLY A 1 295 ? 23.010 24.880 -33.962 1.00 28.00 295 GLY A O 1
ATOM 2264 N N . GLY A 1 296 ? 21.697 24.124 -32.332 1.00 24.82 296 GLY A N 1
ATOM 2265 C CA . GLY A 1 296 ? 21.018 23.170 -33.178 1.00 26.31 296 GLY A CA 1
ATOM 2266 C C . GLY A 1 296 ? 21.800 21.893 -33.347 1.00 28.48 296 GLY A C 1
ATOM 2267 O O . GLY A 1 296 ? 21.496 21.135 -34.255 1.00 31.43 296 GLY A O 1
ATOM 2268 N N . ASN A 1 297 ? 22.791 21.666 -32.484 1.00 27.39 297 ASN A N 1
ATOM 2269 C CA A ASN A 1 297 ? 23.498 20.398 -32.407 0.50 29.61 297 ASN A CA 1
ATOM 2270 C CA B ASN A 1 297 ? 23.505 20.390 -32.396 0.50 31.03 297 ASN A CA 1
ATOM 2271 C C . ASN A 1 297 ? 23.324 19.697 -31.043 1.00 29.07 297 ASN A C 1
ATOM 2272 O O . ASN A 1 297 ? 23.927 20.037 -30.064 1.00 37.15 297 ASN A O 1
ATOM 2281 N N . GLY A 1 298 ? 22.468 18.720 -30.984 1.00 28.78 298 GLY A N 1
ATOM 2282 C CA . GLY A 1 298 ? 22.370 17.934 -29.797 1.00 28.31 298 GLY A CA 1
ATOM 2283 C C . GLY A 1 298 ? 21.396 18.558 -28.853 1.00 27.69 298 GLY A C 1
ATOM 2284 O O . GLY A 1 298 ? 20.674 19.490 -29.196 1.00 24.45 298 GLY A O 1
ATOM 2285 N N . ARG A 1 299 ? 21.362 17.996 -27.659 1.00 22.94 299 ARG A N 1
ATOM 2286 C CA . ARG A 1 299 ? 20.298 18.244 -26.750 1.00 25.59 299 ARG A CA 1
ATOM 2287 C C . ARG A 1 299 ? 20.969 18.665 -25.447 1.00 19.80 299 ARG A C 1
ATOM 2288 O O . ARG A 1 299 ? 22.131 18.369 -25.244 1.00 18.41 299 ARG A O 1
ATOM 2296 N N . PRO A 1 300 ? 20.242 19.336 -24.564 1.00 18.11 300 PRO A N 1
ATOM 2297 C CA . PRO A 1 300 ? 20.832 19.503 -23.236 1.00 16.06 300 PRO A CA 1
ATOM 2298 C C . PRO A 1 300 ? 21.099 18.155 -22.586 1.00 15.61 300 PRO A C 1
ATOM 2299 O O . PRO A 1 300 ? 20.421 17.173 -22.913 1.00 14.45 300 PRO A O 1
ATOM 2303 N N . SER A 1 301 ? 22.004 18.135 -21.632 1.00 15.17 301 SER A N 1
ATOM 2304 C CA . SER A 1 301 ? 22.334 16.916 -20.877 1.00 17.44 301 SER A CA 1
ATOM 2305 C C . SER A 1 301 ? 21.114 16.281 -20.277 1.00 15.71 301 SER A C 1
ATOM 2306 O O . SER A 1 301 ? 20.896 15.080 -20.434 1.00 16.50 301 SER A O 1
ATOM 2309 N N . ALA A 1 302 ? 20.350 17.090 -19.554 1.00 14.31 302 ALA A N 1
ATOM 2310 C CA . ALA A 1 302 ? 19.017 16.684 -19.116 1.00 14.26 302 ALA A CA 1
ATOM 2311 C C . ALA A 1 302 ? 17.994 17.691 -19.641 1.00 13.33 302 ALA A C 1
ATOM 2312 O O . ALA A 1 302 ? 18.097 18.904 -19.428 1.00 13.69 302 ALA A O 1
ATOM 2314 N N . SER A 1 303 ? 17.002 17.162 -20.322 1.00 13.93 303 SER A N 1
ATOM 2315 C CA . SER A 1 303 ? 15.984 17.931 -20.968 1.00 14.07 303 SER A CA 1
ATOM 2316 C C . SER A 1 303 ? 14.886 18.367 -20.034 1.00 14.19 303 SER A C 1
ATOM 2317 O O . SER A 1 303 ? 14.859 18.027 -18.815 1.00 13.94 303 SER A O 1
ATOM 2320 N N . GLY A 1 304 ? 13.916 19.094 -20.598 1.00 12.73 304 GLY A N 1
ATOM 2321 C CA . GLY A 1 304 ? 12.667 19.370 -19.858 1.00 12.49 304 GLY A CA 1
ATOM 2322 C C . GLY A 1 304 ? 11.973 18.039 -19.489 1.00 12.45 304 GLY A C 1
ATOM 2323 O O . GLY A 1 304 ? 11.446 17.896 -18.404 1.00 12.07 304 GLY A O 1
ATOM 2324 N N . GLU A 1 305 ? 11.972 17.086 -20.408 1.00 12.06 305 GLU A N 1
ATOM 2325 C CA . GLU A 1 305 ? 11.347 15.795 -20.169 1.00 13.66 305 GLU A CA 1
ATOM 2326 C C . GLU A 1 305 ? 12.013 15.062 -18.985 1.00 12.77 305 GLU A C 1
ATOM 2327 O O . GLU A 1 305 ? 11.333 14.501 -18.152 1.00 14.13 305 GLU A O 1
ATOM 2333 N N . ASP A 1 306 ? 13.327 15.147 -18.872 1.00 12.33 306 ASP A N 1
ATOM 2334 C CA . ASP A 1 306 ? 14.034 14.503 -17.756 1.00 12.69 306 ASP A CA 1
ATOM 2335 C C . ASP A 1 306 ? 13.640 15.138 -16.457 1.00 12.56 306 ASP A C 1
ATOM 2336 O O . ASP A 1 306 ? 13.525 14.482 -15.370 1.00 11.60 306 ASP A O 1
ATOM 2341 N N . GLY A 1 307 ? 13.402 16.432 -16.526 1.00 12.13 307 GLY A N 1
ATOM 2342 C CA . GLY A 1 307 ? 12.937 17.137 -15.352 1.00 12.82 307 GLY A CA 1
ATOM 2343 C C . GLY A 1 307 ? 11.504 16.727 -14.950 1.00 14.05 307 GLY A C 1
ATOM 2344 O O . GLY A 1 307 ? 11.164 16.689 -13.712 1.00 13.42 307 GLY A O 1
ATOM 2345 N N . VAL A 1 308 ? 10.646 16.507 -15.946 1.00 12.76 308 VAL A N 1
ATOM 2346 C CA . VAL A 1 308 ? 9.307 15.999 -15.645 1.00 14.11 308 VAL A CA 1
ATOM 2347 C C . VAL A 1 308 ? 9.421 14.564 -15.014 1.00 12.47 308 VAL A C 1
ATOM 2348 O O . VAL A 1 308 ? 8.750 14.241 -14.069 1.00 14.81 308 VAL A O 1
ATOM 2352 N N . TRP A 1 309 ? 10.311 13.757 -15.529 1.00 12.83 309 TRP A N 1
ATOM 2353 C CA . TRP A 1 309 ? 10.566 12.397 -14.975 1.00 12.63 309 TRP A CA 1
ATOM 2354 C C . TRP A 1 309 ? 11.026 12.426 -13.542 1.00 11.79 309 TRP A C 1
ATOM 2355 O O . TRP A 1 309 ? 10.549 11.638 -12.682 1.00 11.48 309 TRP A O 1
ATOM 2366 N N . SER A 1 310 ? 11.970 13.309 -13.250 1.00 11.76 310 SER A N 1
ATOM 2367 C CA . SER A 1 310 ? 12.461 13.430 -11.859 1.00 11.90 310 SER A CA 1
ATOM 2368 C C . SER A 1 310 ? 11.389 13.947 -10.889 1.00 11.52 310 SER A C 1
ATOM 2369 O O . SER A 1 310 ? 11.224 13.415 -9.797 1.00 12.13 310 SER A O 1
ATOM 2372 N N . LEU A 1 311 ? 10.627 14.930 -11.326 1.00 11.85 311 LEU A N 1
ATOM 2373 C CA . LEU A 1 311 ? 9.512 15.445 -10.529 1.00 13.16 311 LEU A CA 1
ATOM 2374 C C . LEU A 1 311 ? 8.446 14.336 -10.292 1.00 12.06 311 LEU A C 1
ATOM 2375 O O . LEU A 1 311 ? 7.969 14.210 -9.196 1.00 12.87 311 LEU A O 1
ATOM 2380 N N . ALA A 1 312 ? 8.094 13.589 -11.327 1.00 11.59 312 ALA A N 1
ATOM 2381 C CA . ALA A 1 312 ? 7.066 12.525 -11.170 1.00 11.92 312 ALA A CA 1
ATOM 2382 C C . ALA A 1 312 ? 7.550 11.458 -10.183 1.00 11.97 312 ALA A C 1
ATOM 2383 O O . ALA A 1 312 ? 6.785 10.954 -9.392 1.00 12.17 312 ALA A O 1
ATOM 2385 N N . THR A 1 313 ? 8.821 11.103 -10.272 1.00 12.07 313 THR A N 1
ATOM 2386 C CA . THR A 1 313 ? 9.392 10.087 -9.398 1.00 11.91 313 THR A CA 1
ATOM 2387 C C . THR A 1 313 ? 9.389 10.604 -7.969 1.00 11.68 313 THR A C 1
A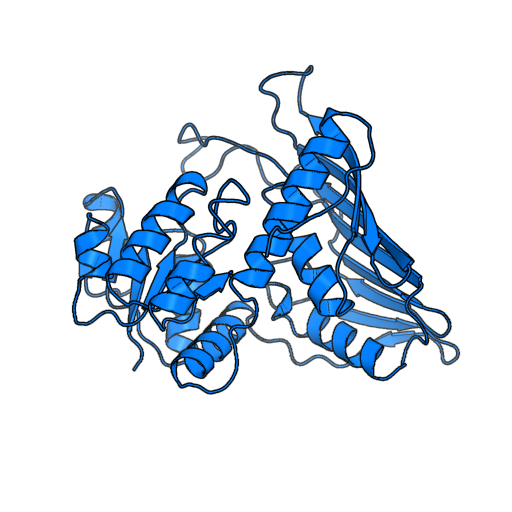TOM 2388 O O . THR A 1 313 ? 9.033 9.890 -7.052 1.00 11.99 313 THR A O 1
ATOM 2392 N N . GLY A 1 314 ? 9.873 11.837 -7.762 1.00 11.99 314 GLY A N 1
ATOM 2393 C CA . GLY A 1 314 ? 9.827 12.486 -6.453 1.00 11.41 314 GLY A CA 1
ATOM 2394 C C . GLY A 1 314 ? 8.431 12.527 -5.866 1.00 12.15 314 GLY A C 1
ATOM 2395 O O . GLY A 1 314 ? 8.232 12.246 -4.711 1.00 13.08 314 GLY A O 1
ATOM 2396 N N . LEU A 1 315 ? 7.463 12.846 -6.673 1.00 13.75 315 LEU A N 1
ATOM 2397 C CA . LEU A 1 315 ? 6.112 12.979 -6.150 1.00 14.51 315 LEU A CA 1
ATOM 2398 C C . LEU A 1 315 ? 5.549 11.602 -5.761 1.00 13.75 315 LEU A C 1
ATOM 2399 O O . LEU A 1 315 ? 4.884 11.479 -4.734 1.00 13.21 315 LEU A O 1
ATOM 2404 N N . ALA A 1 316 ? 5.867 10.587 -6.572 1.00 12.95 316 ALA A N 1
ATOM 2405 C CA . ALA A 1 316 ? 5.558 9.189 -6.250 1.00 13.74 316 ALA A CA 1
ATOM 2406 C C . ALA A 1 316 ? 6.162 8.724 -4.945 1.00 12.75 316 ALA A C 1
ATOM 2407 O O . ALA A 1 316 ? 5.506 8.024 -4.163 1.00 13.56 316 ALA A O 1
ATOM 2409 N N . VAL A 1 317 ? 7.414 9.068 -4.722 1.00 12.87 317 VAL A N 1
ATOM 2410 C CA . VAL A 1 317 ? 8.113 8.672 -3.523 1.00 12.16 317 VAL A CA 1
ATOM 2411 C C . VAL A 1 317 ? 7.486 9.359 -2.280 1.00 11.98 317 VAL A C 1
ATOM 2412 O O . VAL A 1 317 ? 7.375 8.737 -1.239 1.00 10.97 317 VAL A O 1
ATOM 2416 N N . VAL A 1 318 ? 7.147 10.644 -2.392 1.00 12.84 318 VAL A N 1
ATOM 2417 C CA . VAL A 1 318 ? 6.495 11.372 -1.308 1.00 13.12 318 VAL A CA 1
ATOM 2418 C C . VAL A 1 318 ? 5.223 10.642 -0.976 1.00 13.60 318 VAL A C 1
ATOM 2419 O O . VAL A 1 318 ? 4.994 10.313 0.172 1.00 13.14 318 VAL A O 1
ATOM 2423 N N . LYS A 1 319 ? 4.450 10.300 -2.001 1.00 14.39 319 LYS A N 1
ATOM 2424 C CA . LYS A 1 319 ? 3.131 9.650 -1.776 1.00 16.06 319 LYS A CA 1
ATOM 2425 C C . LYS A 1 319 ? 3.277 8.234 -1.193 1.00 15.83 319 LYS A C 1
ATOM 2426 O O . LYS A 1 319 ? 2.516 7.850 -0.314 1.00 14.86 319 LYS A O 1
ATOM 2432 N N . ALA A 1 320 ? 4.238 7.461 -1.700 1.00 14.80 320 ALA A N 1
ATOM 2433 C CA . ALA A 1 320 ? 4.470 6.082 -1.183 1.00 14.38 320 ALA A CA 1
ATOM 2434 C C . ALA A 1 320 ? 4.891 6.182 0.248 1.00 13.73 320 ALA A C 1
ATOM 2435 O O . ALA A 1 320 ? 4.432 5.420 1.060 1.00 12.88 320 ALA A O 1
ATOM 2437 N N . ALA A 1 321 ? 5.784 7.120 0.593 1.00 13.40 321 ALA A N 1
ATOM 2438 C CA . ALA A 1 321 ? 6.172 7.273 2.004 1.00 14.25 321 ALA A CA 1
ATOM 2439 C C . ALA A 1 321 ? 4.966 7.685 2.891 1.00 17.67 321 ALA A C 1
ATOM 2440 O O . ALA A 1 321 ? 4.813 7.202 4.029 1.00 19.34 321 ALA A O 1
ATOM 2442 N N . ALA A 1 322 ? 4.101 8.558 2.378 1.00 16.74 322 ALA A N 1
ATOM 2443 C CA . ALA A 1 322 ? 3.033 9.121 3.212 1.00 17.40 322 ALA A CA 1
ATOM 2444 C C . ALA A 1 322 ? 1.962 8.089 3.393 1.00 18.93 322 ALA A C 1
ATOM 2445 O O . ALA A 1 322 ? 1.345 8.003 4.502 1.00 20.03 322 ALA A O 1
ATOM 2447 N N . THR A 1 323 ? 1.734 7.302 2.341 1.00 17.82 323 THR A N 1
ATOM 2448 C CA . THR A 1 323 ? 0.582 6.399 2.298 1.00 18.00 323 THR A CA 1
ATOM 2449 C C . THR A 1 323 ? 0.913 4.984 2.660 1.00 20.51 323 THR A C 1
ATOM 2450 O O . THR A 1 323 ? 0.009 4.204 2.923 1.00 19.04 323 THR A O 1
ATOM 2454 N N . GLY A 1 324 ? 2.197 4.621 2.604 1.00 18.88 324 GLY A N 1
ATOM 2455 C CA . GLY A 1 324 ? 2.551 3.239 2.740 1.00 19.16 324 GLY A CA 1
ATOM 2456 C C . GLY A 1 324 ? 2.259 2.363 1.558 1.00 19.97 324 GLY A C 1
ATOM 2457 O O . GLY A 1 324 ? 2.492 1.153 1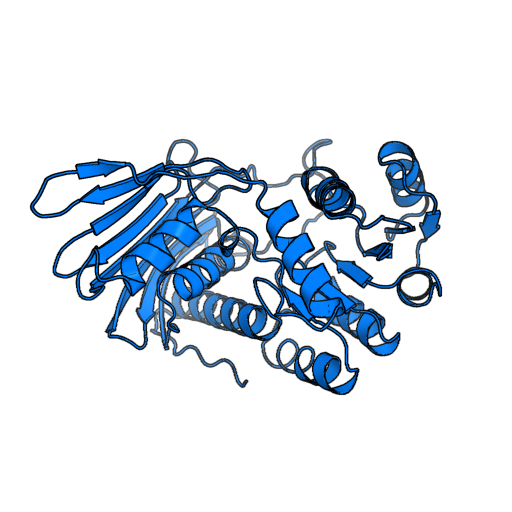.649 1.00 24.26 324 GLY A O 1
ATOM 2458 N N . GLY A 1 325 ? 1.829 2.917 0.422 1.00 17.31 325 GLY A N 1
ATOM 2459 C CA . GLY A 1 325 ? 1.483 2.068 -0.713 1.00 18.03 325 GLY A CA 1
ATOM 2460 C C . GLY A 1 325 ? 2.413 2.270 -1.887 1.00 18.82 325 GLY A C 1
ATOM 2461 O O . GLY A 1 325 ? 3.016 3.317 -1.981 1.00 22.08 325 GLY A O 1
ATOM 2462 N N . ALA A 1 326 ? 2.547 1.286 -2.772 1.00 16.05 326 ALA A N 1
ATOM 2463 C CA . ALA A 1 326 ? 3.378 1.434 -3.930 1.00 16.20 326 ALA A CA 1
ATOM 2464 C C . ALA A 1 326 ? 2.686 2.399 -4.868 1.00 15.91 326 ALA A C 1
ATOM 2465 O O . ALA A 1 326 ? 1.471 2.365 -5.023 1.00 14.56 326 ALA A O 1
ATOM 2467 N N . VAL A 1 327 ? 3.425 3.308 -5.442 1.00 14.50 327 VAL A N 1
ATOM 2468 C CA . VAL A 1 327 ? 2.826 4.225 -6.377 1.00 14.95 327 VAL A CA 1
ATOM 2469 C C . VAL A 1 327 ? 3.439 4.173 -7.754 1.00 15.17 327 VAL A C 1
ATOM 2470 O O . VAL A 1 327 ? 4.686 4.122 -7.928 1.00 12.64 327 VAL A O 1
ATOM 2474 N N . GLU A 1 328 ? 2.547 4.149 -8.736 1.00 14.47 328 GLU A N 1
ATOM 2475 C CA . GLU A 1 328 ? 2.964 4.074 -10.109 1.00 18.26 328 GLU A CA 1
ATOM 2476 C C . GLU A 1 328 ? 3.446 5.462 -10.576 1.00 18.89 328 GLU A C 1
ATOM 2477 O O . GLU A 1 328 ? 2.894 6.474 -10.213 1.00 20.77 328 GLU A O 1
ATOM 2483 N N . ILE A 1 329 ? 4.495 5.496 -11.370 1.00 17.06 329 ILE A N 1
ATOM 2484 C CA . ILE A 1 329 ? 5.116 6.737 -11.772 1.00 17.73 329 ILE A CA 1
ATOM 2485 C C . ILE A 1 329 ? 4.605 7.060 -13.169 1.00 21.26 329 ILE A C 1
ATOM 2486 O O . ILE A 1 329 ? 4.824 6.320 -14.106 1.00 21.28 329 ILE A O 1
ATOM 2491 N N . GLU A 1 330 ? 3.883 8.141 -13.307 1.00 24.87 330 GLU A N 1
ATOM 2492 C CA . GLU A 1 330 ? 3.378 8.474 -14.631 1.00 28.17 330 GLU A CA 1
ATOM 2493 C C . GLU A 1 330 ? 3.602 9.935 -14.872 1.00 26.36 330 GLU A C 1
ATOM 2494 O O . GLU A 1 330 ? 3.260 10.794 -14.111 1.00 26.89 330 GLU A O 1
ATOM 2500 N N . THR A 1 331 ? 4.241 10.175 -15.968 1.00 24.51 331 THR A N 1
ATOM 2501 C CA . THR A 1 331 ? 4.777 11.450 -16.274 1.00 29.10 331 THR A CA 1
ATOM 2502 C C . THR A 1 331 ? 3.661 12.406 -16.854 1.00 31.20 331 THR A C 1
ATOM 2503 O O . THR A 1 331 ? 3.583 13.630 -16.520 1.00 28.02 331 THR A O 1
ATOM 2507 N N . GLY A 1 332 ? 2.762 11.833 -17.648 1.00 32.84 332 GLY A N 1
ATOM 2508 C CA . GLY A 1 332 ? 1.726 12.625 -18.337 1.00 38.98 332 GLY A CA 1
ATOM 2509 C C . GLY A 1 332 ? 2.350 13.332 -19.542 1.00 40.62 332 GLY A C 1
ATOM 2510 O O . GLY A 1 332 ? 1.708 14.205 -20.165 1.00 37.80 332 GLY A O 1
ATOM 2511 N N . LEU A 1 333 ? 3.609 12.974 -19.858 1.00 39.71 333 LEU A N 1
ATOM 2512 C CA . LEU A 1 333 ? 4.258 13.403 -21.107 1.00 42.20 333 LEU A CA 1
ATOM 2513 C C . LEU A 1 333 ? 3.596 12.643 -22.232 1.00 45.73 333 LEU A C 1
ATOM 2514 O O . LEU A 1 333 ? 3.410 11.420 -22.112 1.00 41.20 333 LEU A O 1
#

Organism: Rhizobium meliloti (strain 1021) (NCBI:txid266834)

Radius of gyration: 19.74 Å; Cα contacts (8 Å, |Δi|>4): 803; chains: 1; bounding box: 39×58×49 Å